Protein AF-A0AAP0S888-F1 (afdb_monomer)

Radius of gyration: 21.63 Å; Cα contacts (8 Å, |Δi|>4): 345; chains: 1; bounding box: 50×56×56 Å

Secondary structure (DSSP, 8-state):
--TT--TTTHHHHHHHHHHHHHHHHHHHHIIIIIHHH----EEEEEEEEEEESSSSHHHHHHHHHHHIIIIIHHHHHHHHSS--HHHHHHHGGGSPPPPHHHHHHHTT--SEEEEEEEEEEEEEEPP--TTPPP--GGGTT-EEEEEPS------B-SSGGGG--HHHHHHHHHHHHHHHHHHHTT--------S-SB----GGGTTS-B--SEEEETTTTTEEEE-HHHHHHHHHHH--SS-PPPPPPGGGGGG--

Solvent-accessible surface area (backbone atoms only — not comparable to full-atom values): 14856 Å² total; per-residue (Å²): 134,62,91,95,60,52,53,51,34,48,62,42,49,52,52,52,53,49,48,54,51,47,15,51,49,43,51,52,39,54,76,76,40,32,85,80,70,67,66,82,53,55,54,73,43,65,46,62,51,52,40,40,63,50,103,42,76,58,13,44,51,15,11,52,33,45,39,36,70,49,46,25,62,60,48,32,23,33,70,70,26,44,67,39,68,70,55,53,72,67,51,39,92,43,46,77,79,69,52,73,71,50,18,59,47,25,32,64,45,53,74,50,79,44,78,47,75,83,54,56,28,29,13,36,53,43,90,80,61,100,79,63,78,81,75,32,58,87,57,70,43,34,47,47,79,39,73,57,91,82,69,78,73,51,60,26,56,84,52,83,68,42,40,70,33,64,58,43,42,51,53,50,51,52,52,52,50,53,50,53,47,42,42,74,75,66,46,92,75,90,82,87,80,75,83,31,76,43,41,55,74,49,67,98,54,34,77,58,40,31,52,24,32,16,46,55,36,80,91,55,88,53,42,76,42,76,14,51,38,37,54,51,50,52,47,67,73,67,53,86,73,88,77,86,80,76,79,78,69,83,73,72,71,76,72,81,116

Sequence (257 aa):
MVDGFDLPRDPYKATHNLLLSHATAVKTYRDNYQSTQKGKIGMIMDINWYSPLDVTPKDVDAANRGWDFMLGWFLDPMVTGDYPISMKSIVRERLPEFSSDQAELVNGSYDYIGINYYTARYAQALPYSSNDVAISYDKDQYLNALSTADKVDISKPLDQEALQDEARIRYMKDHLYYLAKAIRDGANVHGYMVWSLMDNVEMDSGYTAGFGVHYVDHSNDFKRVPKKSAEWFKDFLTSSSRHTPQPRPLEEFAKAI

pLDDT: mean 88.93, std 15.77, range [29.55, 98.88]

Nearest PDB structures (foldseek):
  3wq4-assembly1_A  TM=9.575E-01  e=1.495E-21  Camellia sinensis
  3gno-assembly1_A  TM=9.396E-01  e=1.525E-20  Oryza sativa Japonica Group
  3wbe-assembly1_A  TM=9.366E-01  e=2.339E-20  Oryza sativa Japonica Group
  3ais-assembly1_A  TM=9.046E-01  e=1.758E-19  Triticum aestivum
  3aiq-assembly1_A  TM=9.063E-01  e=1.321E-18  Triticum aestivum

Foldseek 3Di:
DPPPDDQLAVVLVVLLVVLLVLLVVLVVCVVPPCVPPVDWDEDAFEDAQEDAPDPDPQSNLLNVLSCQLRPQQRVVLQAQLFGDPLCCQQSPPSHDGADPVSSVSNHVSGPDYHYDYDYYWHWDAADDDPPDDRDHSVCSSRTDTHGDPPPLQQWDALDPCNLARVSVLVSVVVVVVVVVVVVVVPDPDDDDDAPDQWADQPPPCGNGTTRHCWRQDPVPPRDTHGHPNNVVVVCVVPVPDDDDDDDDDPPPVVP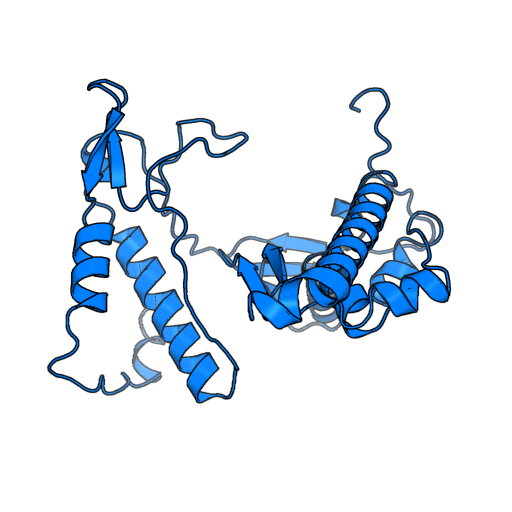PD

Structure (mmCIF, N/CA/C/O backbone):
data_AF-A0AAP0S888-F1
#
_entry.id   AF-A0AAP0S888-F1
#
loop_
_atom_site.group_PDB
_atom_site.id
_atom_site.type_symbol
_atom_site.label_atom_id
_atom_site.label_alt_id
_atom_site.label_comp_id
_atom_site.label_asym_id
_atom_site.label_entity_id
_atom_site.label_seq_id
_atom_site.pdbx_PDB_ins_code
_atom_site.Cartn_x
_atom_site.Cartn_y
_atom_site.Cartn_z
_atom_site.occupancy
_atom_site.B_iso_or_equiv
_atom_site.auth_seq_id
_atom_site.auth_comp_id
_atom_site.auth_asym_id
_atom_site.auth_atom_id
_atom_site.pdbx_PDB_model_num
ATOM 1 N N . MET A 1 1 ? 24.503 -9.022 3.018 1.00 48.22 1 MET A N 1
ATOM 2 C CA . MET A 1 1 ? 23.809 -10.283 2.695 1.00 48.22 1 MET A CA 1
ATOM 3 C C . MET A 1 1 ? 23.298 -10.847 3.999 1.00 48.22 1 MET A C 1
ATOM 5 O O . MET A 1 1 ? 24.074 -10.903 4.943 1.00 48.22 1 MET A O 1
ATOM 9 N N . VAL A 1 2 ? 22.008 -11.157 4.080 1.00 55.09 2 VAL A N 1
ATOM 10 C CA . VAL A 1 2 ? 21.485 -12.009 5.152 1.00 55.09 2 VAL A CA 1
ATOM 11 C C . VAL A 1 2 ? 21.734 -13.433 4.669 1.00 55.09 2 VAL A C 1
ATOM 13 O O . VAL A 1 2 ? 21.318 -13.761 3.557 1.00 55.09 2 VAL A O 1
ATOM 16 N N . ASP A 1 3 ? 22.488 -14.234 5.421 1.00 71.56 3 ASP A N 1
ATOM 17 C CA . ASP A 1 3 ? 22.818 -15.601 5.008 1.00 71.56 3 ASP A CA 1
ATOM 18 C C . ASP A 1 3 ? 21.534 -16.384 4.687 1.00 71.56 3 ASP A C 1
ATOM 20 O O . ASP A 1 3 ? 20.612 -16.449 5.499 1.00 71.56 3 ASP A O 1
ATOM 24 N N . GLY A 1 4 ? 21.464 -16.948 3.478 1.00 79.88 4 GLY A N 1
ATOM 25 C CA . GLY A 1 4 ? 20.333 -17.759 3.017 1.00 79.88 4 GLY A CA 1
ATOM 26 C C . GLY A 1 4 ? 19.160 -17.010 2.368 1.00 79.88 4 GLY A C 1
ATOM 27 O O . GLY A 1 4 ? 18.213 -17.683 1.975 1.00 79.88 4 GLY A O 1
ATOM 28 N N . PHE A 1 5 ? 19.208 -15.678 2.216 1.00 86.12 5 PHE A N 1
ATOM 29 C CA . PHE A 1 5 ? 18.163 -14.905 1.522 1.00 86.12 5 PHE A CA 1
ATOM 30 C C . PHE A 1 5 ? 18.650 -14.342 0.178 1.00 86.12 5 PHE A C 1
ATOM 32 O O . PHE A 1 5 ? 19.564 -13.513 0.130 1.00 86.12 5 PHE A O 1
ATOM 39 N N . ASP A 1 6 ? 18.018 -14.761 -0.918 1.00 91.25 6 ASP A N 1
ATOM 40 C CA . ASP A 1 6 ? 18.300 -14.294 -2.279 1.00 91.25 6 ASP A CA 1
ATOM 41 C C . ASP A 1 6 ? 17.451 -13.049 -2.591 1.00 91.25 6 ASP A C 1
ATOM 43 O O . ASP A 1 6 ? 16.329 -13.146 -3.092 1.00 91.25 6 ASP A O 1
ATOM 47 N N . LEU A 1 7 ? 17.981 -11.861 -2.269 1.00 91.88 7 LEU A N 1
ATOM 48 C CA . LEU A 1 7 ? 17.309 -10.558 -2.436 1.00 91.88 7 LEU A CA 1
ATOM 49 C C . LEU A 1 7 ? 16.696 -10.337 -3.843 1.00 91.88 7 LEU A C 1
ATOM 51 O O . LEU A 1 7 ? 15.600 -9.777 -3.925 1.00 91.88 7 LEU A O 1
ATOM 55 N N . PRO A 1 8 ? 17.350 -10.749 -4.946 1.00 93.31 8 PRO A N 1
ATOM 56 C CA . PRO A 1 8 ? 16.759 -10.736 -6.285 1.00 93.31 8 PRO A CA 1
ATOM 57 C C . PRO A 1 8 ? 15.576 -11.678 -6.545 1.00 93.31 8 PRO A C 1
ATOM 59 O O . PRO A 1 8 ? 14.915 -11.504 -7.569 1.00 93.31 8 PRO A O 1
ATOM 62 N N . ARG A 1 9 ? 15.335 -12.718 -5.734 1.00 94.69 9 ARG A N 1
ATOM 63 C CA . ARG A 1 9 ? 14.365 -13.791 -6.057 1.00 94.69 9 ARG A CA 1
ATOM 64 C C . ARG A 1 9 ? 13.325 -14.038 -4.981 1.00 94.69 9 ARG A C 1
ATOM 66 O O . ARG A 1 9 ? 12.148 -14.215 -5.288 1.00 94.69 9 ARG A O 1
ATOM 73 N N . ASP A 1 10 ? 13.747 -14.098 -3.729 1.00 96.12 10 ASP A N 1
ATOM 74 C CA . ASP A 1 10 ? 12.892 -14.548 -2.638 1.00 96.12 10 ASP A CA 1
ATOM 75 C C . ASP A 1 10 ? 11.707 -13.609 -2.356 1.00 96.12 10 ASP A C 1
ATOM 77 O O . ASP A 1 10 ? 10.622 -14.134 -2.105 1.00 96.12 10 ASP A O 1
ATOM 81 N N . PRO A 1 11 ? 11.812 -12.271 -2.511 1.00 97.00 11 PRO A N 1
ATOM 82 C CA . PRO A 1 11 ? 10.644 -11.388 -2.465 1.00 97.00 11 PRO A CA 1
ATOM 83 C C . PRO A 1 11 ? 9.565 -11.740 -3.503 1.00 97.00 11 PRO A C 1
ATOM 85 O O . PRO A 1 11 ? 8.384 -11.775 -3.170 1.00 97.00 11 PRO A O 1
ATOM 88 N N . TYR A 1 12 ? 9.944 -12.089 -4.739 1.00 98.00 12 TYR A N 1
ATOM 89 C CA . TYR A 1 12 ? 8.991 -12.500 -5.783 1.00 98.00 12 TYR A CA 1
ATOM 90 C C . TYR A 1 12 ? 8.301 -13.821 -5.461 1.00 98.00 12 TYR A C 1
ATOM 92 O O . TYR A 1 12 ? 7.087 -13.936 -5.624 1.00 98.00 12 TYR A O 1
ATOM 100 N N . LYS A 1 13 ? 9.044 -14.797 -4.929 1.00 97.88 13 LYS A N 1
ATOM 101 C CA . LYS A 1 13 ? 8.466 -16.063 -4.452 1.00 97.88 13 LYS A CA 1
ATOM 102 C C . LYS A 1 13 ? 7.532 -15.852 -3.262 1.00 97.88 13 LYS A C 1
ATOM 104 O O . LYS A 1 13 ? 6.466 -16.463 -3.208 1.00 97.88 13 LYS A O 1
ATOM 109 N N . ALA A 1 14 ? 7.920 -14.997 -2.317 1.00 98.06 14 ALA A N 1
ATOM 110 C CA . ALA A 1 14 ? 7.109 -14.669 -1.152 1.00 98.06 14 ALA A CA 1
ATOM 111 C C . ALA A 1 14 ? 5.779 -14.033 -1.575 1.00 98.06 14 ALA A C 1
ATOM 113 O O . ALA A 1 14 ? 4.722 -14.515 -1.167 1.00 98.06 14 ALA A O 1
ATOM 114 N N . THR A 1 15 ? 5.816 -13.031 -2.459 1.00 98.06 15 THR A N 1
ATOM 115 C CA . THR A 1 15 ? 4.606 -12.388 -2.990 1.00 98.06 15 THR A CA 1
ATOM 116 C C . THR A 1 15 ? 3.737 -13.359 -3.788 1.00 98.06 15 THR A C 1
ATOM 118 O O . THR A 1 15 ? 2.521 -13.373 -3.614 1.00 98.06 15 THR A O 1
ATOM 121 N N . HIS A 1 16 ? 4.330 -14.226 -4.614 1.00 98.75 16 HIS A N 1
ATOM 122 C CA . HIS A 1 16 ? 3.578 -15.239 -5.359 1.00 98.75 16 HIS A CA 1
ATOM 123 C C . HIS A 1 16 ? 2.809 -16.189 -4.431 1.00 98.75 16 HIS A C 1
ATOM 125 O O . HIS A 1 16 ? 1.602 -16.380 -4.584 1.00 98.75 16 HIS A O 1
ATOM 131 N N . ASN A 1 17 ? 3.475 -16.720 -3.404 1.00 98.75 17 ASN A N 1
ATOM 132 C CA . ASN A 1 17 ? 2.830 -17.585 -2.418 1.00 98.75 17 ASN A CA 1
ATOM 133 C C . ASN A 1 17 ? 1.780 -16.841 -1.581 1.00 98.75 17 ASN A C 1
ATOM 135 O O . ASN A 1 17 ? 0.754 -17.431 -1.234 1.00 98.75 17 ASN A O 1
ATOM 139 N N . LEU A 1 18 ? 2.001 -15.558 -1.274 1.00 98.69 18 LEU A N 1
ATOM 140 C CA . LEU A 1 18 ? 1.020 -14.722 -0.583 1.00 98.69 18 LEU A CA 1
ATOM 141 C C . LEU A 1 18 ? -0.257 -14.561 -1.416 1.00 98.69 18 LEU A C 1
ATOM 143 O O . LEU A 1 18 ? -1.347 -14.746 -0.879 1.00 98.69 18 LEU A O 1
ATOM 147 N N . LEU A 1 19 ? -0.135 -14.284 -2.719 1.00 98.81 19 LEU A N 1
ATOM 148 C CA . LEU A 1 19 ? -1.276 -14.149 -3.632 1.00 98.81 19 LEU A CA 1
ATOM 149 C C . LEU A 1 19 ? -2.069 -15.456 -3.753 1.00 98.81 19 LEU A C 1
ATOM 151 O O . LEU A 1 19 ? -3.293 -15.441 -3.635 1.00 98.81 19 LEU A O 1
ATOM 155 N N . LEU A 1 20 ? -1.388 -16.598 -3.895 1.00 98.88 20 LEU A N 1
ATOM 156 C CA . LEU A 1 20 ? -2.046 -17.911 -3.918 1.00 98.88 20 LEU A CA 1
ATOM 157 C C . LEU A 1 20 ? -2.747 -18.234 -2.592 1.00 98.88 20 LEU A C 1
ATOM 159 O O . LEU A 1 20 ? -3.869 -18.747 -2.585 1.00 98.88 20 LEU A O 1
ATOM 163 N N . SER A 1 21 ? -2.106 -17.916 -1.465 1.00 98.81 21 SER A N 1
ATOM 164 C CA . SER A 1 21 ? -2.676 -18.125 -0.128 1.00 98.81 21 SER A CA 1
ATOM 165 C C . SER A 1 21 ? -3.913 -17.255 0.087 1.00 98.81 21 SER A C 1
ATOM 167 O O . SER A 1 21 ? -4.943 -17.747 0.550 1.00 98.81 21 SER A O 1
ATOM 169 N N . HIS A 1 22 ? -3.838 -15.981 -0.307 1.00 98.81 22 HIS A N 1
ATOM 170 C CA . HIS A 1 22 ? -4.958 -15.044 -0.286 1.00 98.81 22 HIS A CA 1
ATOM 171 C C . HIS A 1 22 ? -6.124 -15.554 -1.132 1.00 98.81 22 HIS A C 1
ATOM 173 O O . HIS A 1 22 ? -7.237 -15.689 -0.630 1.00 98.81 22 HIS A O 1
ATOM 179 N N . ALA A 1 23 ? -5.873 -15.912 -2.390 1.00 98.88 23 ALA A N 1
ATOM 180 C CA . ALA A 1 23 ? -6.916 -16.377 -3.294 1.00 98.88 23 ALA A CA 1
ATOM 181 C C . ALA A 1 23 ? -7.573 -17.683 -2.816 1.00 98.88 23 ALA A C 1
ATOM 183 O O . ALA A 1 23 ? -8.798 -17.824 -2.854 1.00 98.88 23 ALA A O 1
ATOM 184 N N . THR A 1 24 ? -6.783 -18.599 -2.249 1.00 98.88 24 THR A N 1
ATOM 185 C CA . THR A 1 24 ? -7.292 -19.817 -1.602 1.00 98.88 24 THR A CA 1
ATOM 186 C C . THR A 1 24 ? -8.181 -19.489 -0.399 1.00 98.88 24 THR A C 1
ATOM 188 O O . THR A 1 24 ? -9.249 -20.089 -0.234 1.00 98.88 24 THR A O 1
ATOM 191 N N . ALA A 1 25 ? -7.792 -18.515 0.431 1.00 98.88 25 ALA A N 1
ATOM 192 C CA . ALA A 1 25 ? -8.598 -18.060 1.561 1.00 98.88 25 ALA A CA 1
ATOM 193 C C . ALA A 1 25 ? -9.908 -17.403 1.099 1.00 98.88 25 ALA A C 1
ATOM 195 O O . ALA A 1 25 ? -10.964 -17.687 1.663 1.00 98.88 25 ALA A O 1
ATOM 196 N N . VAL A 1 26 ? -9.869 -16.598 0.034 1.00 98.81 26 VAL A N 1
ATOM 197 C CA . VAL A 1 26 ? -11.059 -15.989 -0.580 1.00 98.81 26 VAL A CA 1
ATOM 198 C C . VAL A 1 26 ? -12.009 -17.051 -1.109 1.00 98.81 26 VAL A C 1
ATOM 200 O O . VAL A 1 26 ? -13.193 -17.024 -0.774 1.00 98.81 26 VAL A O 1
ATOM 203 N N . LYS A 1 27 ? -11.506 -18.024 -1.872 1.00 98.75 27 LYS A N 1
ATOM 204 C CA . LYS A 1 27 ? -12.313 -19.151 -2.346 1.00 98.75 27 LYS A CA 1
ATOM 205 C C . LYS A 1 27 ? -12.948 -19.907 -1.178 1.00 98.75 27 LYS A C 1
ATOM 207 O O . LYS A 1 27 ? -14.157 -20.114 -1.161 1.00 98.75 27 LYS A O 1
ATOM 212 N N . THR A 1 28 ? -12.156 -20.234 -0.159 1.00 98.75 28 THR A N 1
ATOM 213 C CA . THR A 1 28 ? -12.636 -20.924 1.047 1.00 98.75 28 THR A CA 1
ATOM 214 C C . THR A 1 28 ? -13.721 -20.121 1.769 1.00 98.75 28 THR A C 1
ATOM 216 O O . THR A 1 28 ? -14.717 -20.699 2.210 1.00 98.75 28 THR A O 1
ATOM 219 N N . TYR A 1 29 ? -13.552 -18.798 1.873 1.00 98.81 29 TYR A N 1
ATOM 220 C CA . TYR A 1 29 ? -14.537 -17.891 2.456 1.00 98.81 29 TYR A CA 1
ATOM 221 C C . TYR A 1 29 ? -15.857 -17.917 1.685 1.00 98.81 29 TYR A C 1
ATOM 223 O O . TYR A 1 29 ? -16.920 -18.115 2.278 1.00 98.81 29 TYR A O 1
ATOM 231 N N . ARG A 1 30 ? -15.785 -17.764 0.361 1.00 98.56 30 ARG A N 1
ATOM 232 C CA . ARG A 1 30 ? -16.944 -17.744 -0.539 1.00 98.56 30 ARG A CA 1
ATOM 233 C C . ARG A 1 30 ? -17.719 -19.059 -0.501 1.00 98.56 30 ARG A C 1
ATOM 235 O O . ARG A 1 30 ? -18.934 -19.034 -0.310 1.00 98.56 30 ARG A O 1
ATOM 242 N N . ASP A 1 31 ? -17.011 -20.181 -0.594 1.00 98.56 31 ASP A N 1
ATOM 243 C CA . ASP A 1 31 ? -17.613 -21.514 -0.671 1.00 98.56 31 ASP A CA 1
ATOM 244 C C . ASP A 1 31 ? -18.308 -21.919 0.637 1.00 98.56 31 ASP A C 1
ATOM 246 O O . ASP A 1 31 ? -19.387 -22.509 0.612 1.00 98.56 31 ASP A O 1
ATOM 250 N N . ASN A 1 32 ? -17.711 -21.592 1.789 1.00 98.62 32 ASN A N 1
ATOM 251 C CA . ASN A 1 32 ? -18.132 -22.173 3.068 1.00 98.62 32 ASN A CA 1
ATOM 252 C C . ASN A 1 32 ? -18.820 -21.184 4.020 1.00 98.62 32 ASN A C 1
ATOM 2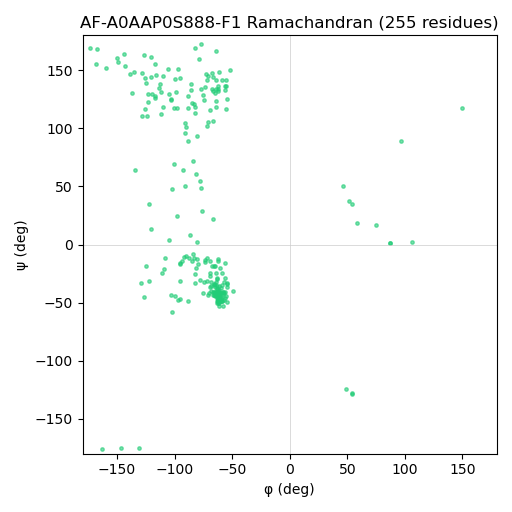54 O O . ASN A 1 32 ? -19.578 -21.607 4.892 1.00 98.62 32 ASN A O 1
ATOM 258 N N . TYR A 1 33 ? -18.565 -19.877 3.890 1.00 98.56 33 TYR A N 1
ATOM 259 C CA . TYR A 1 33 ? -18.922 -18.903 4.931 1.00 98.56 33 TYR A CA 1
ATOM 260 C C . TYR A 1 33 ? -19.707 -17.695 4.416 1.00 98.56 33 TYR A C 1
ATOM 262 O O . TYR A 1 33 ? -20.576 -17.186 5.125 1.00 98.56 33 TYR A O 1
ATOM 270 N N . GLN A 1 34 ? -19.463 -17.226 3.190 1.00 98.12 34 GLN A N 1
ATOM 271 C CA . GLN A 1 34 ? -20.060 -15.977 2.709 1.00 98.12 34 GLN A CA 1
ATOM 272 C C . GLN A 1 34 ? -21.588 -16.060 2.596 1.00 98.12 34 GLN A C 1
ATOM 274 O O . GLN A 1 34 ? -22.289 -15.088 2.884 1.00 98.12 34 GLN A O 1
ATOM 279 N N . SER A 1 35 ? -22.129 -17.230 2.245 1.00 97.62 35 SER A N 1
ATOM 280 C CA . SER A 1 35 ? -23.576 -17.438 2.135 1.00 97.62 35 SER A CA 1
ATOM 281 C C . SER A 1 35 ? -24.313 -17.257 3.468 1.00 97.62 35 SER A C 1
ATOM 283 O O . SER A 1 35 ? -25.466 -16.825 3.450 1.00 97.62 35 SER A O 1
ATOM 285 N N . THR A 1 36 ? -23.663 -17.513 4.606 1.00 98.31 36 THR A N 1
ATOM 286 C CA . THR A 1 36 ? -24.252 -17.387 5.949 1.00 98.31 36 THR A CA 1
ATOM 287 C C . THR A 1 36 ? -23.855 -16.082 6.632 1.00 98.31 36 THR A C 1
ATOM 289 O O . THR A 1 36 ? -24.718 -15.398 7.176 1.00 98.31 36 THR A O 1
ATOM 292 N N . GLN A 1 37 ? -22.580 -15.697 6.562 1.00 98.25 37 GLN A N 1
ATOM 293 C CA . GLN A 1 37 ? -22.046 -14.516 7.247 1.00 98.25 37 GLN A CA 1
ATOM 294 C C . GLN A 1 37 ? -22.296 -13.208 6.494 1.00 98.25 37 GLN A C 1
ATOM 296 O O . GLN A 1 37 ? -22.325 -12.149 7.115 1.00 98.25 37 GLN A O 1
ATOM 301 N N . LYS A 1 38 ? -22.467 -13.267 5.165 1.00 97.81 38 LYS A N 1
ATOM 302 C CA . LYS A 1 38 ? -22.687 -12.101 4.288 1.00 97.81 38 LYS A CA 1
ATOM 303 C C . LYS A 1 38 ? -21.566 -11.049 4.329 1.00 97.81 38 LYS A C 1
ATOM 305 O O . LYS A 1 38 ? -21.786 -9.908 3.926 1.00 97.81 38 LYS A O 1
ATOM 310 N N . GLY A 1 39 ? -20.379 -11.413 4.814 1.00 97.56 39 GLY A N 1
ATOM 311 C CA . GLY A 1 39 ? -19.222 -10.525 4.849 1.00 97.56 39 GLY A CA 1
ATOM 312 C C . GLY A 1 39 ? -18.555 -10.367 3.482 1.00 97.56 39 GLY A C 1
ATOM 313 O O . GLY A 1 39 ? -18.888 -11.045 2.506 1.00 97.56 39 GLY A O 1
ATOM 314 N N . LYS A 1 40 ? -17.595 -9.444 3.437 1.00 97.94 40 LYS A N 1
ATOM 315 C CA . LYS A 1 40 ? -16.740 -9.176 2.281 1.00 97.94 40 LYS A CA 1
ATOM 316 C C . LYS A 1 40 ? -15.294 -9.488 2.639 1.00 97.94 40 LYS A C 1
ATOM 318 O O . LYS A 1 40 ? -14.888 -9.240 3.773 1.00 97.94 40 LYS A O 1
ATOM 323 N N . ILE A 1 41 ? -14.525 -9.975 1.676 1.00 98.44 41 ILE A N 1
ATOM 324 C CA . ILE A 1 41 ? -13.103 -10.280 1.844 1.00 98.44 41 ILE A CA 1
ATOM 325 C C . ILE A 1 41 ? -12.268 -9.556 0.785 1.00 98.44 41 ILE A C 1
ATOM 327 O O . ILE A 1 41 ? -12.699 -9.385 -0.350 1.00 98.44 41 ILE A O 1
ATOM 331 N N . GLY A 1 42 ? -11.078 -9.095 1.152 1.00 97.75 42 GLY A N 1
ATOM 332 C CA . GLY A 1 42 ? -10.216 -8.310 0.275 1.00 97.75 42 GLY A CA 1
ATOM 333 C C . GLY A 1 42 ? -8.782 -8.274 0.780 1.00 97.75 42 GLY A C 1
ATOM 334 O O . GLY A 1 42 ? -8.454 -8.920 1.773 1.00 97.75 42 GLY A O 1
ATOM 335 N N . MET A 1 43 ? -7.940 -7.507 0.094 1.00 98.06 43 MET A N 1
ATOM 336 C CA . MET A 1 43 ? -6.550 -7.262 0.478 1.00 98.06 43 MET A CA 1
ATOM 337 C C . MET A 1 43 ? -6.335 -5.764 0.695 1.00 98.06 43 MET A C 1
ATOM 339 O O . MET A 1 43 ? -6.930 -4.938 -0.001 1.00 98.06 43 MET A O 1
ATOM 343 N N . ILE A 1 44 ? -5.499 -5.422 1.674 1.00 97.38 44 ILE A N 1
ATOM 344 C CA . ILE A 1 44 ? -5.044 -4.053 1.919 1.00 97.38 44 ILE A CA 1
ATOM 345 C C . ILE A 1 44 ? -3.619 -3.940 1.378 1.00 97.38 44 ILE A C 1
ATOM 347 O O . ILE A 1 44 ? -2.766 -4.737 1.761 1.00 97.38 44 ILE A O 1
ATOM 351 N N . MET A 1 45 ? -3.373 -2.969 0.502 1.00 95.44 45 MET A N 1
ATOM 352 C CA . MET A 1 45 ? -2.071 -2.754 -0.135 1.00 95.44 45 MET A CA 1
ATOM 353 C C . MET A 1 45 ? -1.462 -1.431 0.319 1.00 95.44 45 MET A C 1
ATOM 355 O O . MET A 1 45 ? -2.150 -0.408 0.362 1.00 95.44 45 MET A O 1
ATOM 359 N N . ASP A 1 46 ? -0.177 -1.467 0.662 1.00 94.06 46 ASP A N 1
ATOM 360 C CA . ASP A 1 46 ? 0.635 -0.266 0.854 1.00 94.06 46 ASP A CA 1
ATOM 361 C C . ASP A 1 46 ? 0.950 0.369 -0.496 1.00 94.06 46 ASP A C 1
ATOM 363 O O . ASP A 1 46 ? 1.282 -0.336 -1.450 1.00 94.06 46 ASP A O 1
ATOM 367 N N . ILE A 1 47 ? 0.814 1.692 -0.583 1.00 94.00 47 ILE A N 1
ATOM 368 C CA . ILE A 1 47 ? 1.120 2.424 -1.806 1.00 94.00 47 ILE A CA 1
ATOM 369 C C . ILE A 1 47 ? 1.856 3.734 -1.529 1.00 94.00 47 ILE A C 1
ATOM 371 O O . ILE A 1 47 ? 1.572 4.477 -0.586 1.00 94.00 47 ILE A O 1
ATOM 375 N N . ASN A 1 48 ? 2.726 4.078 -2.472 1.00 92.06 48 ASN A N 1
ATOM 376 C CA . ASN A 1 48 ? 3.165 5.444 -2.706 1.00 92.06 48 ASN A CA 1
ATOM 377 C C . ASN A 1 48 ? 2.636 5.887 -4.068 1.00 92.06 48 ASN A C 1
ATOM 379 O O . ASN A 1 48 ? 2.715 5.126 -5.032 1.00 92.06 48 ASN A O 1
ATOM 383 N N . TRP A 1 49 ? 2.138 7.122 -4.172 1.00 93.56 49 TRP A N 1
ATOM 384 C CA . TRP A 1 49 ? 1.861 7.689 -5.493 1.00 93.56 49 TRP A CA 1
ATOM 385 C C . TRP A 1 49 ? 3.175 8.103 -6.157 1.00 93.56 49 TRP A C 1
ATOM 387 O O . TRP A 1 49 ? 3.945 8.852 -5.557 1.00 93.56 49 TRP A O 1
ATOM 397 N N . TYR A 1 50 ? 3.423 7.666 -7.391 1.00 94.56 50 TYR A N 1
ATOM 398 C CA . TYR A 1 50 ? 4.575 8.111 -8.179 1.00 94.56 50 TYR A CA 1
ATOM 399 C C . TYR A 1 50 ? 4.152 9.134 -9.231 1.00 94.56 50 TYR A C 1
ATOM 401 O O . TYR A 1 50 ? 3.292 8.859 -10.067 1.00 94.56 50 TYR A O 1
ATOM 409 N N . SER A 1 51 ? 4.790 10.301 -9.198 1.00 95.19 51 SER A N 1
ATOM 410 C CA . SER A 1 51 ? 4.735 11.314 -10.256 1.00 95.19 51 SER A CA 1
ATOM 411 C C . SER A 1 51 ? 6.093 11.390 -10.951 1.00 95.19 51 SER A C 1
ATOM 413 O O . SER A 1 51 ? 7.106 11.229 -10.278 1.00 95.19 51 SER A O 1
ATOM 415 N N . PRO A 1 52 ? 6.176 11.644 -12.263 1.00 96.75 52 PRO A N 1
ATOM 416 C CA . PRO A 1 52 ? 7.469 11.824 -12.923 1.00 96.75 52 PRO A CA 1
ATOM 417 C C . PRO A 1 52 ? 8.184 13.071 -12.376 1.00 96.75 52 PRO A C 1
ATOM 419 O O . PRO A 1 52 ? 7.517 14.070 -12.097 1.00 96.75 52 PRO A O 1
ATOM 422 N N . LEU A 1 53 ? 9.510 13.016 -12.193 1.00 95.94 53 LEU A N 1
ATOM 423 C CA . LEU A 1 53 ? 10.300 14.177 -11.755 1.00 95.94 53 LEU A CA 1
ATOM 424 C C . LEU A 1 53 ? 10.205 15.307 -12.785 1.00 95.94 53 LEU A C 1
ATOM 426 O O . LEU A 1 53 ? 9.810 16.417 -12.439 1.00 95.94 53 LEU A O 1
ATOM 430 N N . ASP A 1 54 ? 10.506 14.990 -14.044 1.00 95.69 54 ASP A N 1
ATOM 431 C CA . ASP A 1 54 ? 10.308 15.874 -15.186 1.00 95.69 54 ASP A CA 1
ATOM 432 C C . ASP A 1 54 ? 9.294 15.276 -16.169 1.00 95.69 54 ASP A C 1
ATOM 434 O O . ASP A 1 54 ? 9.141 14.060 -16.279 1.00 95.69 54 ASP A O 1
ATOM 438 N N . VAL A 1 55 ? 8.626 16.114 -16.971 1.00 94.69 55 VAL A N 1
ATOM 439 C CA . VAL A 1 55 ? 7.669 15.662 -18.005 1.00 94.69 55 VAL A CA 1
ATOM 440 C C . VAL A 1 55 ? 8.413 15.149 -19.250 1.00 94.69 55 VAL A C 1
ATOM 442 O O . VAL A 1 55 ? 8.219 15.619 -20.371 1.00 94.69 55 VAL A O 1
ATOM 445 N N . THR A 1 56 ? 9.315 14.189 -19.050 1.00 97.81 56 THR A N 1
ATOM 446 C CA . THR A 1 56 ? 10.046 13.492 -20.111 1.00 97.81 56 THR A CA 1
ATOM 447 C C . THR A 1 56 ? 9.500 12.074 -20.283 1.00 97.81 56 THR A C 1
ATOM 449 O O . THR A 1 56 ? 9.057 11.468 -19.306 1.00 97.81 56 THR A O 1
ATOM 452 N N . PRO A 1 57 ? 9.568 11.480 -21.491 1.00 97.69 57 PRO A N 1
ATOM 453 C CA . PRO A 1 57 ? 9.097 10.110 -21.699 1.00 97.69 57 PRO A CA 1
ATOM 454 C C . PRO A 1 57 ? 9.735 9.084 -20.754 1.00 97.69 57 PRO A C 1
ATOM 456 O O . PRO A 1 57 ? 9.071 8.140 -20.345 1.00 97.69 57 PRO A O 1
ATOM 459 N N . LYS A 1 58 ? 11.008 9.279 -20.384 1.00 97.06 58 LYS A N 1
ATOM 460 C CA . LYS A 1 58 ? 11.739 8.365 -19.499 1.00 97.06 58 LYS A CA 1
ATOM 461 C C . LYS A 1 58 ? 11.233 8.427 -18.061 1.00 97.06 58 LYS A C 1
ATOM 463 O O . LYS A 1 58 ? 11.050 7.380 -17.451 1.00 97.06 58 LYS A O 1
ATOM 468 N N . ASP A 1 59 ? 10.988 9.622 -17.532 1.00 97.62 59 ASP A N 1
ATOM 469 C CA . ASP A 1 59 ? 10.497 9.782 -16.159 1.00 97.62 59 ASP A CA 1
ATOM 470 C C . ASP A 1 59 ? 9.020 9.400 -16.032 1.00 97.62 59 ASP A C 1
ATOM 472 O O . ASP A 1 59 ? 8.620 8.842 -15.014 1.00 97.62 59 ASP A O 1
ATOM 476 N N . VAL A 1 60 ? 8.214 9.623 -17.077 1.00 97.75 60 VAL A N 1
ATOM 477 C CA . VAL A 1 60 ? 6.830 9.121 -17.144 1.00 97.75 60 VAL A CA 1
ATOM 478 C C . VAL A 1 60 ? 6.809 7.592 -17.107 1.00 97.75 60 VAL A C 1
ATOM 480 O O . VAL A 1 60 ? 6.078 6.999 -16.319 1.00 97.75 60 VAL A O 1
ATOM 483 N N . ASP A 1 61 ? 7.645 6.950 -17.919 1.00 96.81 61 ASP A N 1
ATOM 484 C CA . ASP A 1 61 ? 7.816 5.497 -17.923 1.00 96.81 61 ASP A CA 1
ATOM 485 C C . ASP A 1 61 ? 8.352 4.974 -16.574 1.00 96.81 61 ASP A C 1
ATOM 487 O O . ASP A 1 61 ? 7.847 3.987 -16.041 1.00 96.81 61 ASP A O 1
ATOM 491 N N . ALA A 1 62 ? 9.296 5.682 -15.946 1.00 97.12 62 ALA A N 1
ATOM 492 C CA . ALA A 1 62 ? 9.766 5.364 -14.599 1.00 97.12 62 ALA A CA 1
ATOM 493 C C . ALA A 1 62 ? 8.657 5.481 -13.541 1.00 97.12 62 ALA A C 1
ATOM 495 O O . ALA A 1 62 ? 8.549 4.609 -12.682 1.00 97.12 62 ALA A O 1
ATOM 496 N N . ALA A 1 63 ? 7.809 6.510 -13.607 1.00 97.19 63 ALA A N 1
ATOM 497 C CA . ALA A 1 63 ? 6.663 6.647 -12.712 1.00 97.1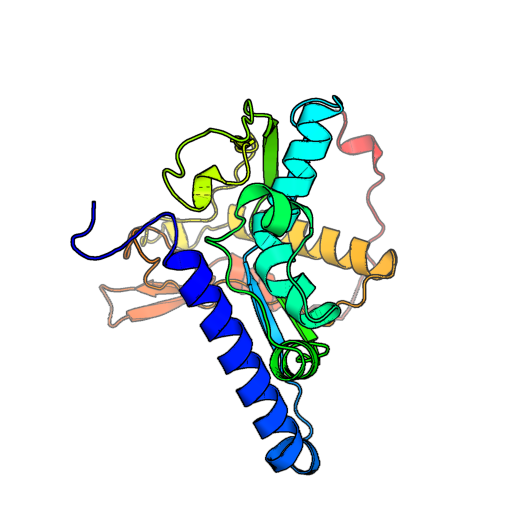9 63 ALA A CA 1
ATOM 498 C C . ALA A 1 63 ? 5.680 5.478 -12.878 1.00 97.19 63 ALA A C 1
ATOM 500 O O . ALA A 1 63 ? 5.265 4.898 -11.877 1.00 97.19 63 ALA A O 1
ATOM 501 N N . ASN A 1 64 ? 5.377 5.077 -14.119 1.00 97.00 64 ASN A N 1
ATOM 502 C CA . ASN A 1 64 ? 4.532 3.911 -14.401 1.00 97.00 64 ASN A CA 1
ATOM 503 C C . ASN A 1 64 ? 5.145 2.612 -13.854 1.00 97.00 64 ASN A C 1
ATOM 505 O O . ASN A 1 64 ? 4.447 1.834 -13.214 1.00 97.00 64 ASN A O 1
ATOM 509 N N . ARG A 1 65 ? 6.461 2.402 -14.000 1.00 96.94 65 ARG A N 1
ATOM 510 C CA . ARG A 1 65 ? 7.132 1.261 -13.352 1.00 96.94 65 ARG A CA 1
ATOM 511 C C . ARG A 1 65 ? 7.035 1.314 -11.831 1.00 96.94 65 ARG A C 1
ATOM 513 O O . ARG A 1 65 ? 6.834 0.277 -11.213 1.00 96.94 65 ARG A O 1
ATOM 520 N N . GLY A 1 66 ? 7.150 2.492 -11.219 1.00 96.31 66 GLY A N 1
ATOM 521 C CA . GLY A 1 66 ? 6.934 2.649 -9.777 1.00 96.31 66 GLY A CA 1
ATOM 522 C C . GLY A 1 66 ? 5.537 2.193 -9.348 1.00 96.31 66 GLY A C 1
ATOM 523 O O . GLY A 1 66 ? 5.397 1.501 -8.344 1.00 96.31 66 GLY A O 1
ATOM 524 N N . TRP A 1 67 ? 4.513 2.506 -10.147 1.00 96.00 67 TRP A N 1
ATOM 525 C CA . TRP A 1 67 ? 3.152 1.998 -9.952 1.00 96.00 67 TRP A CA 1
ATOM 526 C C . TRP A 1 67 ? 3.058 0.481 -10.079 1.00 96.00 67 TRP A C 1
ATOM 528 O O . TRP A 1 6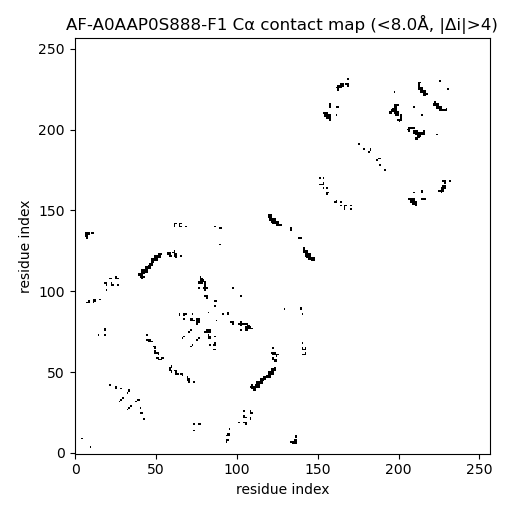7 ? 2.505 -0.169 -9.188 1.00 96.00 67 TRP A O 1
ATOM 538 N N . ASP A 1 68 ? 3.626 -0.083 -11.142 1.00 97.19 68 ASP A N 1
ATOM 539 C CA . ASP A 1 68 ? 3.582 -1.521 -11.395 1.00 97.19 68 ASP A CA 1
ATOM 540 C C . ASP A 1 68 ? 4.294 -2.309 -10.290 1.00 97.19 68 ASP A C 1
ATOM 542 O O . ASP A 1 68 ? 3.769 -3.307 -9.811 1.00 97.19 68 ASP A O 1
ATOM 546 N N . PHE A 1 69 ? 5.452 -1.843 -9.817 1.00 97.06 69 PHE A N 1
ATOM 547 C CA . PHE A 1 69 ? 6.220 -2.517 -8.765 1.00 97.06 69 PHE A CA 1
ATOM 548 C C . PHE A 1 69 ? 5.702 -2.253 -7.339 1.00 97.06 69 PHE A C 1
ATOM 550 O O . PHE A 1 69 ? 6.119 -2.958 -6.422 1.00 97.06 69 PHE A O 1
ATOM 557 N N . MET A 1 70 ? 4.804 -1.282 -7.129 1.00 94.94 70 MET A N 1
ATOM 558 C CA . MET A 1 70 ? 4.212 -0.993 -5.814 1.00 94.94 70 MET A CA 1
ATOM 559 C C . MET A 1 70 ? 2.788 -1.550 -5.691 1.00 94.94 70 MET A C 1
ATOM 561 O O . MET A 1 70 ? 2.518 -2.362 -4.810 1.00 94.94 70 MET A O 1
ATOM 565 N N . LEU A 1 71 ? 1.882 -1.139 -6.586 1.00 96.44 71 LEU A N 1
ATOM 566 C CA . LEU A 1 71 ? 0.479 -1.562 -6.584 1.00 96.44 71 LEU A CA 1
ATOM 567 C C . LEU A 1 71 ? 0.229 -2.721 -7.556 1.00 96.44 71 LEU A C 1
ATOM 569 O O . LEU A 1 71 ? -0.394 -3.711 -7.170 1.00 96.44 71 LEU A O 1
ATOM 573 N N . GLY A 1 72 ? 0.715 -2.612 -8.797 1.00 97.62 72 GLY A N 1
ATOM 574 C CA . GLY A 1 72 ? 0.440 -3.591 -9.858 1.00 97.62 72 GLY A CA 1
ATOM 575 C C . GLY A 1 72 ? 0.907 -5.005 -9.504 1.00 97.62 72 GLY A C 1
ATOM 576 O O . GLY A 1 72 ? 0.218 -5.977 -9.7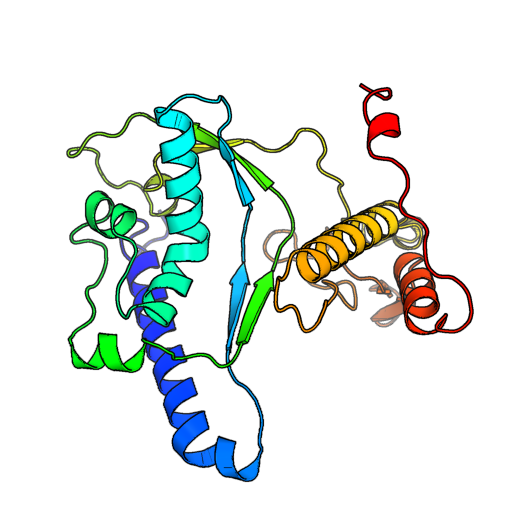93 1.00 97.62 72 GLY A O 1
ATOM 577 N N . TRP A 1 73 ? 2.019 -5.133 -8.778 1.00 98.06 73 TRP A N 1
ATOM 578 C CA . TRP A 1 73 ? 2.591 -6.408 -8.343 1.00 98.06 73 TRP A CA 1
ATOM 579 C C . TRP A 1 73 ? 1.589 -7.284 -7.575 1.00 98.06 73 TRP A C 1
ATOM 581 O O . TRP A 1 73 ? 1.615 -8.510 -7.697 1.00 98.06 73 TRP A O 1
ATOM 591 N N . PHE A 1 74 ? 0.680 -6.663 -6.822 1.00 98.31 74 PHE A N 1
ATOM 592 C CA . PHE A 1 74 ? -0.362 -7.356 -6.065 1.00 98.31 74 PHE A CA 1
ATOM 593 C C . PHE A 1 74 ? -1.729 -7.259 -6.745 1.00 98.31 74 PHE A C 1
ATOM 595 O O . PHE A 1 74 ? -2.446 -8.257 -6.825 1.00 98.31 74 PHE A O 1
ATOM 602 N N . LEU A 1 75 ? -2.092 -6.072 -7.239 1.00 98.00 75 LEU A N 1
ATOM 603 C CA . LEU A 1 75 ? -3.431 -5.809 -7.756 1.00 98.00 75 LEU A CA 1
ATOM 604 C C . LEU A 1 75 ? -3.673 -6.440 -9.132 1.00 98.00 75 LEU A C 1
ATOM 606 O O . LEU A 1 75 ? -4.741 -7.016 -9.336 1.00 98.00 75 LEU A O 1
ATOM 610 N N . ASP A 1 76 ? -2.717 -6.384 -10.061 1.00 98.31 76 ASP A N 1
ATOM 611 C CA . ASP A 1 76 ? -2.926 -6.902 -11.421 1.00 98.31 76 ASP A CA 1
ATOM 612 C C . ASP A 1 76 ? -3.197 -8.412 -11.434 1.00 98.31 76 ASP A C 1
ATOM 614 O O . ASP A 1 76 ? -4.159 -8.808 -12.097 1.00 98.31 76 ASP A O 1
ATOM 618 N N . PRO A 1 77 ? -2.490 -9.262 -10.655 1.00 98.69 77 PRO A N 1
ATOM 619 C CA . PRO A 1 77 ? -2.852 -10.672 -10.525 1.00 98.69 77 PRO A CA 1
ATOM 620 C C . PRO A 1 77 ? -4.289 -10.869 -10.050 1.00 98.69 77 PRO A C 1
ATOM 622 O O . PRO A 1 77 ? -5.015 -11.703 -10.584 1.00 98.69 77 PRO A O 1
ATOM 625 N N . MET A 1 78 ? -4.734 -10.057 -9.090 1.00 98.56 78 MET A N 1
ATOM 626 C CA . MET A 1 78 ? -6.092 -10.135 -8.561 1.00 98.56 78 MET A CA 1
ATOM 627 C C . MET A 1 78 ? -7.149 -9.677 -9.574 1.00 98.56 78 MET A C 1
ATOM 629 O O . MET A 1 78 ? -8.286 -10.125 -9.489 1.00 98.56 78 MET A O 1
ATOM 633 N N . VAL A 1 79 ? -6.810 -8.801 -10.523 1.00 98.06 79 VAL A N 1
ATOM 634 C CA . VAL A 1 79 ? -7.748 -8.246 -11.521 1.00 98.06 79 VAL A CA 1
ATOM 635 C C . VAL A 1 79 ? -7.719 -9.011 -12.848 1.00 98.06 79 VAL A C 1
ATOM 637 O O . VAL A 1 79 ? -8.724 -9.070 -13.552 1.00 98.06 79 VAL A O 1
ATOM 640 N N . THR A 1 80 ? -6.568 -9.571 -13.214 1.00 98.12 80 THR A N 1
ATOM 641 C CA . THR A 1 80 ? -6.309 -10.104 -14.560 1.00 98.12 80 THR A CA 1
ATOM 642 C C . THR A 1 80 ? -5.865 -11.564 -14.567 1.00 98.12 80 THR A C 1
ATOM 644 O O . THR A 1 80 ? -5.983 -12.221 -15.599 1.00 98.12 80 THR A O 1
ATOM 647 N N . GLY A 1 81 ? -5.393 -12.093 -13.434 1.00 98.44 81 GLY A N 1
ATOM 648 C CA . GLY A 1 81 ? -4.791 -13.424 -13.350 1.00 98.44 81 GLY A CA 1
ATOM 649 C C . GLY A 1 81 ? -3.286 -13.470 -13.642 1.00 98.44 81 GLY A C 1
ATOM 650 O O . GLY A 1 81 ? -2.712 -14.555 -13.623 1.00 98.44 81 GLY A O 1
ATOM 651 N N . ASP A 1 82 ? -2.635 -12.335 -13.919 1.00 98.56 82 ASP A N 1
ATOM 652 C CA . ASP A 1 82 ? -1.215 -12.276 -14.295 1.00 98.56 82 ASP A CA 1
ATOM 653 C C . ASP A 1 82 ? -0.524 -11.021 -13.728 1.00 98.56 82 ASP A C 1
ATOM 655 O O . ASP A 1 82 ? -1.172 -10.077 -13.279 1.00 98.56 82 ASP A O 1
ATOM 659 N N . TYR A 1 83 ? 0.808 -11.017 -13.723 1.00 98.75 83 TYR A N 1
ATOM 660 C CA . TYR A 1 83 ? 1.612 -9.876 -13.276 1.00 98.75 83 TYR A CA 1
ATOM 661 C C . TYR A 1 83 ? 1.718 -8.771 -14.344 1.00 98.75 83 TYR A C 1
ATOM 663 O O . TYR A 1 83 ? 1.604 -9.068 -15.539 1.00 98.75 83 TYR A O 1
ATOM 671 N N . PRO A 1 84 ? 2.048 -7.517 -13.956 1.00 98.50 84 PRO A N 1
ATOM 672 C CA . PRO A 1 84 ? 2.259 -6.427 -14.907 1.00 98.50 84 PRO A CA 1
ATOM 673 C C . PRO A 1 84 ? 3.312 -6.757 -15.975 1.00 98.50 84 PRO A C 1
ATOM 675 O O . PRO A 1 84 ? 4.367 -7.335 -15.691 1.00 98.50 84 PRO A O 1
ATOM 678 N N . ILE A 1 85 ? 3.072 -6.323 -17.218 1.00 97.25 85 ILE A N 1
ATOM 679 C CA . ILE A 1 85 ? 3.967 -6.589 -18.363 1.00 97.25 85 ILE A CA 1
ATOM 680 C C . ILE A 1 85 ? 5.375 -6.024 -18.126 1.00 97.25 85 ILE A C 1
ATOM 682 O O . ILE A 1 85 ? 6.369 -6.656 -18.504 1.00 97.25 85 ILE A O 1
ATOM 686 N N . SER A 1 86 ? 5.479 -4.852 -17.493 1.00 95.94 86 SER A N 1
ATOM 687 C CA . SER A 1 86 ? 6.760 -4.226 -17.149 1.00 95.94 86 SER A CA 1
ATOM 688 C C . SER A 1 86 ? 7.584 -5.123 -16.218 1.00 95.94 86 SER A C 1
ATOM 690 O O . SER A 1 86 ? 8.751 -5.398 -16.501 1.00 95.94 86 SER A O 1
ATOM 692 N N . MET A 1 87 ? 6.958 -5.670 -15.171 1.00 97.50 87 MET A N 1
ATOM 693 C CA . MET A 1 87 ? 7.587 -6.599 -14.236 1.00 97.50 87 MET A CA 1
ATOM 694 C C . MET A 1 87 ? 8.032 -7.877 -14.938 1.00 97.50 87 MET A C 1
ATOM 696 O O . MET A 1 87 ? 9.182 -8.278 -14.784 1.00 97.50 87 MET A O 1
ATOM 700 N N . LYS A 1 88 ? 7.176 -8.489 -15.765 1.00 97.38 88 LYS A N 1
ATOM 701 C CA . LYS A 1 88 ? 7.533 -9.702 -16.524 1.00 97.38 88 LYS A CA 1
ATOM 702 C C . LYS A 1 88 ? 8.746 -9.469 -17.428 1.00 97.38 88 LYS A C 1
ATOM 704 O O . LYS A 1 88 ? 9.658 -10.292 -17.472 1.00 97.38 88 LYS A O 1
ATOM 709 N N . SER A 1 89 ? 8.792 -8.319 -18.099 1.00 94.31 89 SER A N 1
ATOM 710 C CA . SER A 1 89 ? 9.873 -7.958 -19.026 1.00 94.31 89 SER A CA 1
ATOM 711 C C . SER A 1 89 ? 11.212 -7.708 -18.320 1.00 94.31 89 SER A C 1
ATOM 713 O O . SER A 1 89 ? 12.279 -8.026 -18.861 1.00 94.31 89 SER A O 1
ATOM 715 N N . ILE A 1 90 ? 11.160 -7.136 -17.115 1.00 94.44 90 ILE A N 1
ATOM 716 C CA . ILE A 1 90 ? 12.339 -6.742 -16.341 1.00 94.44 90 ILE A CA 1
ATOM 717 C C . ILE A 1 90 ? 12.852 -7.879 -15.449 1.00 94.44 90 ILE A C 1
ATOM 719 O O . ILE A 1 90 ? 14.045 -8.178 -15.456 1.00 94.44 90 ILE A O 1
ATOM 723 N N . VAL A 1 91 ? 11.958 -8.512 -14.690 1.00 95.62 91 VAL A N 1
ATOM 724 C CA . VAL A 1 91 ? 12.290 -9.497 -13.651 1.00 95.62 91 VAL A CA 1
ATOM 725 C C . VAL A 1 91 ? 12.516 -10.891 -14.245 1.00 95.62 91 VAL A C 1
ATOM 727 O O . VAL A 1 91 ? 13.384 -11.626 -13.765 1.00 95.62 91 VAL A O 1
ATOM 730 N N . ARG A 1 92 ? 11.795 -11.221 -15.327 1.00 94.62 92 ARG A N 1
ATOM 731 C CA . ARG A 1 92 ? 11.967 -12.438 -16.139 1.00 94.62 92 ARG A CA 1
ATOM 732 C C . ARG A 1 92 ? 11.902 -13.714 -15.297 1.00 94.62 92 ARG A C 1
ATOM 734 O O . ARG A 1 92 ? 10.972 -13.876 -14.519 1.00 94.62 92 ARG A O 1
ATOM 741 N N . GLU A 1 93 ? 12.886 -14.606 -15.414 1.00 94.75 93 GLU A N 1
ATOM 742 C CA . GLU A 1 93 ? 12.922 -15.918 -14.762 1.00 94.75 93 GLU A CA 1
ATOM 743 C C . GLU A 1 93 ? 12.932 -15.866 -13.226 1.00 94.75 93 GLU A C 1
ATOM 745 O O . GLU A 1 93 ? 12.760 -16.892 -12.568 1.00 94.75 93 GLU A O 1
ATOM 750 N N . ARG A 1 94 ? 13.156 -14.685 -12.634 1.00 95.81 94 ARG A N 1
ATOM 751 C CA . ARG A 1 94 ? 13.065 -14.482 -11.182 1.00 95.81 94 ARG A CA 1
ATOM 752 C C . ARG A 1 94 ? 11.624 -14.278 -10.710 1.00 95.81 94 ARG A C 1
ATOM 754 O O . ARG A 1 94 ? 11.365 -14.481 -9.526 1.00 95.81 94 ARG A O 1
ATOM 761 N N . LEU A 1 95 ? 10.712 -13.893 -11.607 1.00 97.94 95 LEU A N 1
ATOM 762 C CA . LEU A 1 95 ? 9.289 -13.735 -11.327 1.00 97.94 95 LEU A CA 1
ATOM 763 C C . LEU A 1 95 ? 8.593 -15.081 -11.571 1.00 97.94 95 LEU A C 1
ATOM 765 O O . LEU A 1 95 ? 8.617 -15.567 -12.701 1.00 97.94 95 LEU A O 1
ATOM 769 N N . PRO A 1 96 ? 7.989 -15.710 -10.547 1.00 98.12 96 PRO A N 1
ATOM 770 C CA . PRO A 1 96 ? 7.240 -16.943 -10.755 1.00 98.12 96 PRO A CA 1
ATOM 771 C C . PRO A 1 96 ? 6.059 -16.730 -11.708 1.00 98.12 96 PRO A C 1
ATOM 773 O O . PRO A 1 96 ? 5.452 -15.662 -11.720 1.00 98.12 96 PRO A O 1
ATOM 776 N N . GLU A 1 97 ? 5.701 -17.760 -12.468 1.00 97.81 97 GLU A N 1
ATOM 777 C CA . GLU A 1 97 ? 4.533 -17.743 -13.352 1.00 97.81 97 GLU A CA 1
ATOM 778 C C . GLU A 1 97 ? 3.358 -18.466 -12.694 1.00 97.81 97 GLU A C 1
ATOM 780 O O . GLU A 1 97 ? 3.540 -19.490 -12.033 1.00 97.81 97 GLU A O 1
ATOM 785 N N . PHE A 1 98 ? 2.145 -17.948 -12.887 1.00 98.69 98 PHE A N 1
ATOM 786 C CA . PHE A 1 98 ? 0.934 -18.672 -12.519 1.00 98.69 98 PHE A CA 1
ATOM 787 C C . PHE A 1 98 ? 0.636 -19.754 -13.562 1.00 98.69 98 PHE A C 1
ATOM 789 O O . PHE A 1 98 ? 0.636 -19.488 -14.765 1.00 98.69 98 PHE A O 1
ATOM 796 N N . SER A 1 99 ? 0.326 -20.971 -13.111 1.00 98.62 99 SER A N 1
ATOM 797 C CA . SER A 1 99 ? -0.353 -21.947 -13.967 1.00 98.62 99 SER A CA 1
ATOM 798 C C . SER A 1 99 ? -1.752 -21.446 -14.346 1.00 98.62 99 SER A C 1
ATOM 800 O O . SER A 1 99 ? -2.282 -20.530 -13.718 1.00 98.62 99 SER A O 1
ATOM 802 N N . SER A 1 100 ? -2.395 -22.068 -15.338 1.00 98.62 100 SER A N 1
ATOM 803 C CA . SER A 1 100 ? -3.766 -21.703 -15.726 1.00 98.62 100 SER A CA 1
ATOM 804 C C . SER A 1 100 ? -4.750 -21.768 -14.550 1.00 98.62 100 SER A C 1
ATOM 806 O O . SER A 1 100 ? -5.493 -20.816 -14.332 1.00 98.62 100 SER A O 1
ATOM 808 N N . ASP A 1 101 ? -4.684 -22.829 -13.739 1.00 98.69 101 ASP A N 1
ATOM 809 C CA . ASP A 1 101 ? -5.542 -22.992 -12.557 1.00 98.69 101 ASP A CA 1
ATOM 810 C C . ASP A 1 101 ? -5.255 -21.926 -11.489 1.00 98.69 101 ASP A C 1
ATOM 812 O O . ASP A 1 101 ? -6.159 -21.440 -10.811 1.00 98.69 101 ASP A O 1
ATOM 816 N N . GLN A 1 102 ? -3.985 -21.546 -11.326 1.00 98.81 102 GLN A N 1
ATOM 817 C CA . GLN A 1 102 ? -3.597 -20.499 -10.387 1.00 98.81 102 GLN A CA 1
ATOM 818 C C . GLN A 1 102 ? -4.057 -19.119 -10.857 1.00 98.81 102 GLN A C 1
ATOM 820 O O . GLN A 1 102 ? -4.561 -18.352 -10.042 1.00 98.81 102 GLN A O 1
ATOM 825 N N . ALA A 1 103 ? -3.920 -18.819 -12.151 1.00 98.81 103 ALA A N 1
ATOM 826 C CA . ALA A 1 103 ? -4.375 -17.571 -12.755 1.00 98.81 103 ALA A CA 1
ATOM 827 C C . ALA A 1 103 ? -5.897 -17.407 -12.607 1.00 98.81 103 ALA A C 1
ATOM 829 O O . ALA A 1 103 ? -6.370 -16.335 -12.231 1.00 98.81 103 ALA A O 1
ATOM 830 N N . GLU A 1 104 ? -6.661 -18.482 -12.828 1.00 98.69 104 GLU A N 1
ATOM 831 C CA . GLU A 1 104 ? -8.108 -18.502 -12.586 1.00 98.69 104 GLU A CA 1
ATOM 832 C C . GLU A 1 104 ? -8.442 -18.308 -11.101 1.00 98.69 104 GLU A C 1
ATOM 834 O O . GLU A 1 104 ? -9.366 -17.570 -10.769 1.00 98.69 104 GLU A O 1
ATOM 839 N N . LEU A 1 105 ? -7.674 -18.928 -10.200 1.00 98.81 105 LEU A N 1
ATOM 840 C CA . LEU A 1 105 ? -7.890 -18.812 -8.760 1.00 98.81 105 LEU A CA 1
ATOM 841 C C . LEU A 1 105 ? -7.672 -17.381 -8.242 1.00 98.81 105 LEU A C 1
ATOM 843 O O . LEU A 1 105 ? -8.452 -16.917 -7.407 1.00 98.81 105 LEU A O 1
ATOM 847 N N . VAL A 1 106 ? -6.610 -16.700 -8.687 1.00 98.75 106 VAL A N 1
ATOM 848 C CA . VAL A 1 106 ? -6.275 -15.342 -8.219 1.00 98.75 106 VAL A CA 1
ATOM 849 C C . VAL A 1 106 ? -7.140 -14.263 -8.876 1.00 98.75 106 VAL A C 1
ATOM 851 O O . VAL A 1 106 ? -7.456 -13.263 -8.232 1.00 98.75 106 VAL A O 1
ATOM 854 N N . ASN A 1 107 ? -7.584 -14.463 -10.119 1.00 98.62 107 ASN A N 1
ATOM 855 C CA . ASN A 1 107 ? -8.432 -13.499 -10.812 1.00 98.62 107 ASN A CA 1
ATOM 856 C C . ASN A 1 107 ? -9.797 -13.347 -10.110 1.00 98.62 107 ASN A C 1
ATOM 858 O O . ASN A 1 107 ? -10.540 -14.304 -9.896 1.00 98.62 107 ASN A O 1
ATOM 862 N N . GLY A 1 108 ? -10.141 -12.119 -9.732 1.00 98.56 108 GLY A N 1
ATOM 863 C CA . GLY A 1 108 ? -11.374 -11.787 -9.027 1.00 98.56 108 GLY A CA 1
ATOM 864 C C . GLY A 1 108 ? -11.373 -12.195 -7.553 1.00 98.56 108 GLY A C 1
ATOM 865 O O . GLY A 1 108 ? -12.440 -12.242 -6.925 1.00 98.56 108 GLY A O 1
ATOM 866 N N . SER A 1 109 ? -10.210 -12.487 -6.957 1.00 98.69 109 SER A N 1
ATOM 867 C CA . SER A 1 109 ? -10.097 -12.895 -5.552 1.00 98.69 109 SER A CA 1
ATOM 868 C C . SER A 1 109 ? -10.223 -11.716 -4.566 1.00 98.69 109 SER A C 1
ATOM 870 O O . SER A 1 109 ? -9.392 -11.538 -3.676 1.00 98.69 109 SER A O 1
ATOM 872 N N . TYR A 1 110 ? -11.241 -10.868 -4.720 1.00 98.38 110 TYR A N 1
ATOM 873 C CA . TYR A 1 110 ? -11.567 -9.767 -3.809 1.00 98.38 110 TYR A CA 1
ATOM 874 C C . TYR A 1 110 ? -13.021 -9.304 -3.963 1.00 98.38 110 TYR A C 1
ATOM 876 O O . TYR A 1 110 ? -13.606 -9.390 -5.039 1.00 98.38 110 TYR A O 1
ATOM 884 N N . ASP A 1 111 ? -13.585 -8.770 -2.883 1.00 98.12 111 ASP A N 1
ATOM 885 C CA . ASP A 1 111 ? -14.862 -8.046 -2.848 1.00 98.12 111 ASP A CA 1
ATOM 886 C C . ASP A 1 111 ? -14.647 -6.538 -2.612 1.00 98.12 111 ASP A C 1
ATOM 888 O O . ASP A 1 111 ? -15.523 -5.717 -2.891 1.00 98.12 111 ASP A O 1
ATOM 892 N N . TYR A 1 112 ? -13.489 -6.171 -2.053 1.00 97.69 112 TYR A N 1
ATOM 893 C CA . TYR A 1 112 ? -13.024 -4.798 -1.880 1.00 97.69 112 TYR A CA 1
ATOM 894 C C . TYR A 1 112 ? -11.496 -4.746 -1.932 1.00 97.69 112 TYR A C 1
ATOM 896 O O . TYR A 1 112 ? -10.818 -5.746 -1.694 1.00 97.69 112 TYR A O 1
ATOM 904 N N . ILE A 1 113 ? -10.972 -3.551 -2.187 1.00 97.44 113 ILE A N 1
ATOM 905 C CA . ILE A 1 113 ? -9.549 -3.241 -2.113 1.00 97.44 113 ILE A CA 1
ATOM 906 C C . ILE A 1 113 ? -9.340 -2.191 -1.023 1.00 97.44 113 ILE A C 1
ATOM 908 O O . ILE A 1 113 ? -10.021 -1.166 -1.006 1.00 97.44 113 ILE A O 1
ATOM 912 N N . GLY A 1 114 ? -8.428 -2.469 -0.093 1.00 97.38 114 GLY A N 1
ATOM 913 C CA . GLY A 1 114 ? -7.952 -1.499 0.887 1.00 97.38 114 GLY A CA 1
ATOM 914 C C . GLY A 1 114 ? -6.668 -0.833 0.407 1.00 97.38 114 GLY A C 1
ATOM 915 O O . GLY A 1 114 ? -5.819 -1.481 -0.201 1.00 97.38 114 GLY A O 1
ATOM 916 N N . ILE A 1 115 ? -6.523 0.455 0.704 1.00 96.75 115 ILE A N 1
ATOM 917 C CA . ILE A 1 115 ? -5.359 1.249 0.318 1.00 96.75 115 ILE A CA 1
ATOM 918 C C . ILE A 1 115 ? -4.775 1.891 1.576 1.00 96.75 115 ILE A C 1
ATOM 920 O O . ILE A 1 115 ? -5.426 2.725 2.206 1.00 96.75 115 ILE A O 1
ATOM 924 N N . ASN A 1 116 ? -3.542 1.520 1.908 1.00 96.81 116 ASN A N 1
ATOM 925 C CA . ASN A 1 116 ? -2.721 2.209 2.893 1.00 96.81 116 ASN A CA 1
ATOM 926 C C . ASN A 1 116 ? -1.914 3.282 2.156 1.00 96.81 116 ASN A C 1
ATOM 928 O O . ASN A 1 116 ? -0.937 2.974 1.479 1.00 96.81 116 ASN A O 1
ATOM 932 N N . TYR A 1 117 ? -2.357 4.537 2.247 1.00 95.06 117 TYR A N 1
ATOM 933 C CA . TYR A 1 117 ? -1.720 5.666 1.569 1.00 95.06 117 TYR A CA 1
ATOM 934 C C . TYR A 1 117 ? -1.187 6.676 2.578 1.00 95.06 117 TYR A C 1
ATOM 936 O O . TYR A 1 117 ? -1.944 7.188 3.409 1.00 95.06 117 TYR A O 1
ATOM 944 N N . TYR A 1 118 ? 0.102 6.999 2.449 1.00 91.06 118 TYR A N 1
ATOM 945 C CA . TYR A 1 118 ? 0.760 7.968 3.324 1.00 91.06 118 TYR A CA 1
ATOM 946 C C . TYR A 1 118 ? 1.391 9.151 2.595 1.00 91.06 118 TYR A C 1
ATOM 948 O O . TYR A 1 118 ? 1.533 10.243 3.147 1.00 91.06 118 TYR A O 1
ATOM 956 N N . THR A 1 119 ? 1.872 8.938 1.371 1.00 90.56 119 THR A N 1
ATOM 957 C CA . THR A 1 119 ? 2.769 9.900 0.737 1.00 90.56 119 THR A CA 1
ATOM 958 C C . THR A 1 119 ? 2.949 9.625 -0.756 1.00 90.56 119 THR A C 1
ATOM 960 O O . THR A 1 119 ? 2.561 8.580 -1.279 1.00 90.56 119 THR A O 1
ATOM 963 N N . ALA A 1 120 ? 3.553 10.593 -1.442 1.00 92.00 120 ALA A N 1
ATOM 964 C CA . ALA A 1 120 ? 3.897 10.529 -2.853 1.00 92.00 120 ALA A CA 1
ATOM 965 C C . ALA A 1 120 ? 5.411 10.694 -3.055 1.00 92.00 120 ALA A C 1
ATOM 967 O O . ALA A 1 120 ? 6.141 11.164 -2.171 1.00 92.00 120 ALA A O 1
ATOM 968 N N . ARG A 1 121 ? 5.898 10.285 -4.223 1.00 92.75 121 ARG A N 1
ATOM 969 C CA . ARG A 1 121 ? 7.299 10.350 -4.637 1.00 92.75 121 ARG A CA 1
ATOM 970 C C . ARG A 1 121 ? 7.403 10.878 -6.060 1.00 92.75 121 ARG A C 1
ATOM 972 O O . ARG A 1 121 ? 6.537 10.610 -6.890 1.00 92.75 121 ARG A O 1
ATOM 979 N N . TYR A 1 122 ? 8.494 11.579 -6.339 1.00 95.62 122 TYR A N 1
ATOM 980 C CA . TYR A 1 122 ? 8.920 11.834 -7.706 1.00 95.62 122 TYR A CA 1
ATOM 981 C C . TYR A 1 122 ? 9.764 10.662 -8.208 1.00 95.62 122 TYR A C 1
ATOM 983 O O . TYR A 1 122 ? 10.656 10.193 -7.505 1.00 95.62 122 TYR A O 1
ATOM 991 N N . ALA A 1 123 ? 9.484 10.180 -9.411 1.00 96.75 123 ALA A N 1
ATOM 992 C CA . ALA A 1 123 ? 10.236 9.136 -10.081 1.00 96.75 123 ALA A CA 1
ATOM 993 C C . ALA A 1 123 ? 11.177 9.771 -11.102 1.00 96.75 123 ALA A C 1
ATOM 995 O O . ALA A 1 123 ? 10.736 10.404 -12.060 1.00 96.75 123 ALA A O 1
ATOM 996 N N . GLN A 1 124 ? 12.473 9.576 -10.895 1.00 97.44 124 GLN A N 1
ATOM 997 C CA . GLN A 1 124 ? 13.499 9.885 -11.881 1.00 97.44 124 GLN A CA 1
ATOM 998 C C . GLN A 1 124 ? 13.990 8.578 -12.500 1.00 97.44 124 GLN A C 1
ATOM 1000 O O . GLN A 1 124 ? 14.347 7.645 -11.777 1.00 97.44 124 GLN A O 1
ATOM 1005 N N . ALA A 1 125 ? 14.021 8.500 -13.825 1.00 97.25 125 ALA A N 1
ATOM 1006 C CA . ALA A 1 125 ? 14.451 7.304 -14.529 1.00 97.25 125 ALA A CA 1
ATOM 1007 C C . ALA A 1 125 ? 15.925 6.989 -14.261 1.00 97.25 125 ALA A C 1
ATOM 1009 O O . ALA A 1 125 ? 16.798 7.851 -14.382 1.00 97.25 125 ALA A O 1
ATOM 1010 N N . LEU A 1 126 ? 16.209 5.721 -13.965 1.00 95.25 126 LEU A N 1
ATOM 1011 C CA . LEU A 1 126 ? 17.569 5.198 -13.990 1.00 95.25 126 LEU A CA 1
ATOM 1012 C C . LEU A 1 126 ? 17.834 4.492 -15.327 1.00 95.25 126 LEU A C 1
ATOM 1014 O O . LEU A 1 126 ? 16.898 3.975 -15.945 1.00 95.25 126 LEU A O 1
ATOM 1018 N N . PRO A 1 127 ? 19.093 4.465 -15.801 1.00 89.50 127 PRO A N 1
ATOM 1019 C CA . PRO A 1 127 ? 19.465 3.652 -16.950 1.00 89.50 127 PRO A CA 1
ATOM 1020 C C . PRO A 1 127 ? 19.092 2.185 -16.718 1.00 89.50 127 PRO A C 1
ATOM 1022 O O . PRO A 1 127 ? 19.335 1.651 -15.639 1.00 89.50 127 PRO A O 1
ATOM 1025 N N . TYR A 1 128 ? 18.526 1.558 -17.745 1.00 83.56 128 TYR A N 1
ATOM 1026 C CA . TYR A 1 128 ? 18.165 0.145 -17.764 1.00 83.56 128 TYR A CA 1
ATOM 1027 C C . TYR A 1 128 ? 18.933 -0.560 -18.881 1.00 83.56 128 TYR A C 1
ATOM 1029 O O . TYR A 1 128 ? 18.899 -0.109 -20.031 1.00 83.56 128 TYR A O 1
ATOM 1037 N N . SER A 1 129 ? 19.590 -1.674 -18.560 1.00 78.50 129 SER A N 1
ATOM 1038 C CA . SER A 1 129 ? 20.164 -2.598 -19.535 1.00 78.50 129 SER A CA 1
ATOM 1039 C C . SER A 1 129 ? 19.640 -4.011 -19.304 1.00 78.50 129 SER A C 1
ATOM 1041 O O . SER A 1 129 ? 19.574 -4.510 -18.184 1.00 78.50 129 SER A O 1
ATOM 1043 N N . SER A 1 130 ? 19.336 -4.716 -20.396 1.00 73.81 130 SER A N 1
ATOM 1044 C CA . SER A 1 130 ? 18.879 -6.111 -20.358 1.00 73.81 130 SER A CA 1
ATOM 1045 C C . SER A 1 130 ? 19.900 -7.089 -19.768 1.00 73.81 130 SER A C 1
ATOM 1047 O O . SER A 1 130 ? 19.528 -8.233 -19.504 1.00 73.81 130 SER A O 1
ATOM 1049 N N . ASN A 1 131 ? 21.156 -6.648 -19.632 1.00 79.69 131 ASN A N 1
ATOM 1050 C CA . ASN A 1 131 ? 22.294 -7.412 -19.125 1.00 79.69 131 ASN A CA 1
ATOM 1051 C C . ASN A 1 131 ? 22.686 -7.010 -17.694 1.00 79.69 131 ASN A C 1
ATOM 1053 O O . ASN A 1 131 ? 23.709 -7.485 -17.199 1.00 79.69 131 ASN A O 1
ATOM 1057 N N . ASP A 1 132 ? 21.934 -6.111 -17.052 1.00 83.31 132 ASP A N 1
ATOM 1058 C CA . ASP A 1 132 ? 22.216 -5.711 -15.677 1.00 83.31 132 ASP A CA 1
ATOM 1059 C C . ASP A 1 132 ? 22.085 -6.910 -14.734 1.00 83.31 132 ASP A C 1
ATOM 1061 O O . ASP A 1 132 ? 21.155 -7.715 -14.820 1.00 83.31 132 ASP A O 1
ATOM 1065 N N . VAL A 1 133 ? 23.043 -7.030 -13.817 1.00 84.81 133 VAL A N 1
ATOM 1066 C CA . VAL A 1 133 ? 23.009 -8.063 -12.783 1.00 84.81 133 VAL A CA 1
ATOM 1067 C C . VAL A 1 133 ? 21.960 -7.665 -11.752 1.00 84.81 133 VAL A C 1
ATOM 1069 O O . VAL A 1 133 ? 22.036 -6.579 -11.179 1.00 84.81 133 VAL A O 1
ATOM 1072 N N . ALA A 1 134 ? 20.997 -8.549 -11.493 1.00 88.44 134 ALA A N 1
ATOM 1073 C CA . ALA A 1 134 ? 19.983 -8.318 -10.474 1.00 88.44 134 ALA A CA 1
ATOM 1074 C C . ALA A 1 134 ? 20.634 -8.238 -9.082 1.00 88.44 134 ALA A C 1
ATOM 1076 O O . ALA A 1 134 ? 21.254 -9.197 -8.621 1.00 88.44 134 ALA A O 1
ATOM 1077 N N . ILE A 1 135 ? 20.496 -7.084 -8.426 1.00 88.88 135 ILE A N 1
ATOM 1078 C CA . ILE A 1 135 ? 21.065 -6.817 -7.094 1.00 88.88 135 ILE A CA 1
ATOM 1079 C C . ILE A 1 135 ? 20.027 -7.096 -6.004 1.00 88.88 135 ILE A C 1
ATOM 1081 O O . ILE A 1 135 ? 20.325 -7.758 -5.011 1.00 88.88 135 ILE A O 1
ATOM 1085 N N . SER A 1 136 ? 18.807 -6.596 -6.195 1.00 91.38 136 SER A N 1
ATOM 1086 C CA . SER A 1 136 ? 17.691 -6.724 -5.260 1.00 91.38 136 SER A CA 1
ATOM 1087 C C . SER A 1 136 ? 16.386 -6.284 -5.927 1.00 91.38 136 SER A C 1
ATOM 1089 O O . SER A 1 136 ? 16.402 -5.480 -6.860 1.00 91.38 136 SER A O 1
ATOM 1091 N N . TYR A 1 137 ? 15.256 -6.790 -5.428 1.00 92.75 137 TYR A N 1
ATOM 1092 C CA . TYR A 1 137 ? 13.931 -6.488 -5.984 1.00 92.75 137 TYR A CA 1
ATOM 1093 C C . TYR A 1 137 ? 13.594 -4.980 -6.014 1.00 92.75 137 TYR A C 1
ATOM 1095 O O . TYR A 1 137 ? 12.931 -4.510 -6.933 1.00 92.75 137 TYR A O 1
ATOM 1103 N N . ASP A 1 138 ? 14.090 -4.187 -5.054 1.00 90.81 138 ASP A N 1
ATOM 1104 C CA . ASP A 1 138 ? 13.838 -2.738 -4.965 1.00 90.81 138 ASP A CA 1
ATOM 1105 C C . ASP A 1 138 ? 14.566 -1.920 -6.050 1.00 90.81 138 ASP A C 1
ATOM 1107 O O . ASP A 1 138 ? 14.278 -0.735 -6.243 1.00 90.81 138 ASP A O 1
ATOM 1111 N N . LYS A 1 139 ? 15.504 -2.542 -6.778 1.00 93.19 139 LYS A N 1
ATOM 1112 C CA . LYS A 1 139 ? 16.207 -1.934 -7.918 1.00 93.19 139 LYS A CA 1
ATOM 1113 C C . LYS A 1 139 ? 15.576 -2.270 -9.263 1.00 93.19 139 LYS A C 1
ATOM 1115 O O . LYS A 1 139 ? 15.811 -1.536 -10.220 1.00 93.19 139 LYS A O 1
ATOM 1120 N N . ASP A 1 140 ? 14.729 -3.294 -9.327 1.00 94.50 140 ASP A N 1
ATOM 1121 C CA . ASP A 1 140 ? 14.120 -3.762 -10.578 1.00 94.50 140 ASP A CA 1
ATOM 1122 C C . ASP A 1 140 ? 13.101 -2.774 -11.167 1.00 94.50 140 ASP A C 1
ATOM 1124 O O . ASP A 1 140 ? 12.769 -2.839 -12.343 1.00 94.50 140 ASP A O 1
ATOM 1128 N N . GLN A 1 141 ? 12.648 -1.785 -10.398 1.00 94.44 141 GLN A N 1
ATOM 1129 C CA . GLN A 1 141 ? 11.834 -0.687 -10.927 1.00 94.44 141 GLN A CA 1
ATOM 1130 C C . GLN A 1 141 ? 12.636 0.325 -11.776 1.00 94.44 141 GLN A C 1
ATOM 1132 O O . GLN A 1 141 ? 12.034 1.151 -12.462 1.00 94.44 141 GLN A O 1
ATOM 1137 N N . TYR A 1 142 ? 13.979 0.297 -11.750 1.00 95.12 142 TYR A N 1
ATOM 1138 C CA . TYR A 1 142 ? 14.866 1.220 -12.484 1.00 95.12 142 TYR A CA 1
ATOM 1139 C C . TYR A 1 142 ? 14.452 2.694 -12.372 1.00 95.12 142 TYR A C 1
ATOM 1141 O O . TYR A 1 142 ? 14.316 3.417 -13.367 1.00 95.12 142 TYR A O 1
ATOM 1149 N N . LEU A 1 143 ? 14.235 3.140 -11.137 1.00 95.19 143 LEU A N 1
ATOM 1150 C CA . LEU A 1 143 ? 13.933 4.529 -10.823 1.00 95.19 143 LEU A CA 1
ATOM 1151 C C . LEU A 1 143 ? 14.581 4.946 -9.505 1.00 95.19 143 LEU A C 1
ATOM 1153 O O . LEU A 1 143 ? 14.812 4.131 -8.610 1.00 95.19 143 LEU A O 1
ATOM 1157 N N . ASN A 1 144 ? 14.844 6.239 -9.389 1.00 95.38 144 ASN A N 1
ATOM 1158 C CA . ASN A 1 144 ? 15.176 6.898 -8.142 1.00 95.38 144 ASN A CA 1
ATOM 1159 C C . ASN A 1 144 ? 13.906 7.556 -7.581 1.00 95.38 144 ASN A C 1
ATOM 1161 O O . ASN A 1 144 ? 13.320 8.427 -8.225 1.00 95.38 144 ASN A O 1
ATOM 1165 N N . ALA A 1 145 ? 13.465 7.104 -6.403 1.00 93.69 145 ALA A N 1
ATOM 1166 C CA . ALA A 1 145 ? 12.242 7.564 -5.751 1.00 93.69 145 ALA A CA 1
ATOM 1167 C C . ALA A 1 145 ? 12.555 8.747 -4.828 1.00 93.69 145 ALA A C 1
ATOM 1169 O O . ALA A 1 145 ? 12.965 8.585 -3.676 1.00 93.69 145 ALA A O 1
ATOM 1170 N N . LEU A 1 146 ? 12.357 9.953 -5.338 1.00 92.12 146 LEU A N 1
ATOM 1171 C CA . LEU A 1 146 ? 12.641 11.193 -4.637 1.00 92.12 146 LEU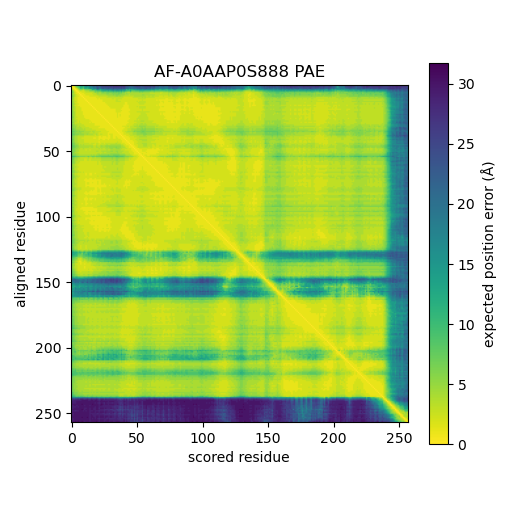 A CA 1
ATOM 1172 C C . LEU A 1 146 ? 11.456 11.603 -3.762 1.00 92.12 146 LEU A C 1
ATOM 1174 O O . LEU A 1 146 ? 10.289 11.500 -4.137 1.00 92.12 146 LEU A O 1
ATOM 1178 N N . SER A 1 147 ? 11.763 12.064 -2.557 1.00 83.81 147 SER A N 1
ATOM 1179 C CA . SER A 1 147 ? 10.758 12.569 -1.625 1.00 83.81 147 SER A CA 1
ATOM 1180 C C . SER A 1 147 ? 10.220 13.925 -2.072 1.00 83.81 147 SER A C 1
ATOM 1182 O O . SER A 1 147 ? 10.966 14.737 -2.611 1.00 83.81 147 SER A O 1
ATOM 1184 N N . THR A 1 148 ? 8.946 14.198 -1.794 1.00 68.88 148 THR A N 1
ATOM 1185 C CA . THR A 1 148 ? 8.425 15.566 -1.852 1.00 68.88 148 THR A CA 1
ATOM 1186 C C . THR A 1 148 ? 9.072 16.403 -0.741 1.00 68.88 148 THR A C 1
ATOM 1188 O O . THR A 1 148 ? 9.357 15.882 0.340 1.00 68.88 148 THR A O 1
ATOM 1191 N N . ALA A 1 149 ? 9.338 17.686 -1.005 1.00 55.12 149 ALA A N 1
ATOM 1192 C CA . ALA A 1 149 ? 9.931 18.593 -0.015 1.00 55.12 149 ALA A CA 1
ATOM 1193 C C . ALA A 1 149 ? 9.013 18.797 1.209 1.00 55.12 149 ALA A C 1
ATOM 1195 O O . ALA A 1 149 ? 9.496 18.930 2.331 1.00 55.12 149 ALA A O 1
ATOM 1196 N N . ASP A 1 150 ? 7.694 18.710 1.009 1.00 57.84 150 ASP A N 1
ATOM 1197 C CA . ASP A 1 150 ? 6.668 18.947 2.030 1.00 57.84 150 ASP A CA 1
ATOM 1198 C C . ASP A 1 150 ? 6.269 17.674 2.788 1.00 57.84 150 ASP A C 1
ATOM 1200 O O . ASP A 1 150 ? 5.087 17.334 2.908 1.00 57.84 150 ASP A O 1
ATOM 1204 N N . LYS A 1 151 ? 7.245 16.919 3.299 1.00 61.78 151 LYS A N 1
ATOM 1205 C CA . LYS A 1 151 ? 6.921 15.824 4.221 1.00 61.78 151 LYS A CA 1
ATOM 1206 C C . LYS A 1 151 ? 6.362 16.410 5.513 1.00 61.78 151 LYS A C 1
ATOM 1208 O O . LYS A 1 151 ? 7.100 16.944 6.337 1.00 61.78 151 LYS A O 1
ATOM 1213 N N . VAL A 1 152 ? 5.053 16.277 5.705 1.00 65.62 152 VAL A N 1
ATOM 1214 C CA . VAL A 1 152 ? 4.438 16.509 7.011 1.00 65.62 152 VAL A CA 1
ATOM 1215 C C . VAL A 1 152 ? 4.835 15.347 7.911 1.00 65.62 152 VAL A C 1
ATOM 1217 O O . VAL A 1 152 ? 4.285 14.253 7.799 1.00 65.62 152 VAL A O 1
ATOM 1220 N N . ASP A 1 153 ? 5.804 15.580 8.792 1.00 71.81 153 ASP A N 1
ATOM 1221 C CA . ASP A 1 153 ? 6.118 14.624 9.845 1.00 71.81 153 ASP A CA 1
ATOM 1222 C C . ASP A 1 153 ? 4.986 14.629 10.878 1.00 71.81 153 ASP A C 1
ATOM 1224 O O . ASP A 1 153 ? 4.791 15.584 11.639 1.00 71.81 153 ASP A O 1
ATOM 1228 N N . ILE A 1 154 ? 4.177 13.572 10.834 1.00 75.38 154 ILE A N 1
ATOM 1229 C CA . ILE A 1 154 ? 3.091 13.345 11.787 1.00 75.38 154 ILE A CA 1
ATOM 1230 C C . ILE A 1 154 ? 3.554 12.537 12.997 1.00 75.38 154 ILE A C 1
ATOM 1232 O O . ILE A 1 154 ? 2.788 12.412 13.953 1.00 75.38 154 ILE A O 1
ATOM 1236 N N . SER A 1 155 ? 4.765 11.978 12.970 1.00 76.19 155 SER A N 1
ATOM 1237 C CA . SER A 1 155 ? 5.302 11.264 14.117 1.00 76.19 155 SER A CA 1
ATOM 1238 C C . SER A 1 155 ? 5.643 12.259 15.225 1.00 76.19 155 SER A C 1
ATOM 1240 O O . SER A 1 155 ? 6.003 13.416 14.989 1.00 76.19 155 SER A O 1
ATOM 1242 N N . LYS A 1 156 ? 5.442 11.833 16.470 1.00 72.81 156 LYS A N 1
ATOM 1243 C CA . LYS A 1 156 ? 5.827 12.604 17.650 1.00 72.81 156 LYS A CA 1
ATOM 1244 C C . LYS A 1 156 ? 6.658 11.728 18.580 1.00 72.81 156 LYS A C 1
ATOM 1246 O O . LYS A 1 156 ? 6.381 10.525 18.642 1.00 72.81 156 LYS A O 1
ATOM 1251 N N . PRO A 1 157 ? 7.621 12.311 19.315 1.00 70.62 157 PRO A N 1
ATOM 1252 C CA . PRO A 1 157 ? 8.209 11.653 20.474 1.00 70.62 157 PRO A CA 1
ATOM 1253 C C . PRO A 1 157 ? 7.104 11.187 21.426 1.00 70.62 157 PRO A C 1
ATOM 1255 O O . PRO A 1 157 ? 6.044 11.806 21.489 1.00 70.62 157 PRO A O 1
ATOM 1258 N N . LEU A 1 158 ? 7.330 10.102 22.165 1.00 67.25 158 LEU A N 1
ATOM 1259 C CA . LEU A 1 158 ? 6.362 9.582 23.136 1.00 67.25 158 LEU A CA 1
ATOM 1260 C C . LEU A 1 158 ? 6.428 10.353 24.464 1.00 67.25 158 LEU A C 1
ATOM 1262 O O . LEU A 1 158 ? 6.715 9.782 25.512 1.00 67.25 158 LEU A O 1
ATOM 1266 N N . ASP A 1 159 ? 6.173 11.656 24.414 1.00 71.25 159 ASP A N 1
ATOM 1267 C CA . ASP A 1 159 ? 6.103 12.528 25.583 1.00 71.25 159 ASP A CA 1
ATOM 1268 C C . ASP A 1 159 ? 4.831 13.393 25.569 1.00 71.25 159 ASP A C 1
ATOM 1270 O O . ASP A 1 159 ? 3.937 13.240 24.734 1.00 71.25 159 ASP A O 1
ATOM 1274 N N . GLN A 1 160 ? 4.710 14.303 26.534 1.00 70.75 160 GLN A N 1
ATOM 1275 C CA . GLN A 1 160 ? 3.511 15.123 26.688 1.00 70.75 160 GLN A CA 1
ATOM 1276 C C . GLN A 1 160 ? 3.310 16.127 25.535 1.00 70.75 160 GLN A C 1
ATOM 1278 O O . GLN A 1 160 ? 2.181 16.578 25.318 1.00 70.75 160 GLN A O 1
ATOM 1283 N N . GLU A 1 161 ? 4.349 16.432 24.747 1.00 76.62 161 GLU A N 1
ATOM 1284 C CA . GLU A 1 161 ? 4.216 17.236 23.528 1.00 76.62 161 GLU A CA 1
ATOM 1285 C C . GLU A 1 161 ? 3.451 16.477 22.435 1.00 76.62 161 GLU A C 1
ATOM 1287 O O . GLU A 1 161 ? 2.783 17.100 21.604 1.00 76.62 161 GLU A O 1
ATOM 1292 N N . ALA A 1 162 ? 3.443 15.137 22.478 1.00 78.94 162 ALA A N 1
ATOM 1293 C CA . ALA A 1 162 ? 2.671 14.296 21.563 1.00 78.94 162 ALA A CA 1
ATOM 1294 C C . ALA A 1 162 ? 1.166 14.578 21.608 1.00 78.94 162 ALA A C 1
ATOM 1296 O O . ALA A 1 162 ? 0.472 14.328 20.624 1.00 78.94 162 ALA A O 1
ATOM 1297 N N . LEU A 1 163 ? 0.652 15.109 22.725 1.00 87.12 163 LEU A N 1
ATOM 1298 C CA . LEU A 1 163 ? -0.756 15.492 22.860 1.00 87.12 163 LEU A CA 1
ATOM 1299 C C . LEU A 1 163 ? -1.140 16.635 21.907 1.00 87.12 163 LEU A C 1
ATOM 1301 O O . LEU A 1 163 ? -2.312 16.771 21.554 1.00 87.12 163 LEU A O 1
ATOM 1305 N N . GLN A 1 164 ? -0.164 17.446 21.489 1.00 90.38 164 GLN A N 1
ATOM 1306 C CA . GLN A 1 164 ? -0.338 18.613 20.626 1.00 90.38 164 GLN A CA 1
ATOM 1307 C C . GLN A 1 164 ? 0.043 18.287 19.170 1.00 90.38 164 GLN A C 1
ATOM 1309 O O . GLN A 1 164 ? 1.032 18.776 18.622 1.00 90.38 164 GLN A O 1
ATOM 1314 N N . ASP A 1 165 ? -0.762 17.456 18.512 1.00 90.94 165 ASP A N 1
ATOM 1315 C CA . ASP A 1 165 ? -0.486 16.889 17.187 1.00 90.94 165 ASP A CA 1
ATOM 1316 C C . ASP A 1 165 ? -1.249 17.572 16.033 1.00 90.94 165 ASP A C 1
ATOM 1318 O O . ASP A 1 165 ? -1.786 16.928 15.133 1.00 90.94 165 ASP A O 1
ATOM 1322 N N . GLU A 1 166 ? -1.235 18.906 15.993 1.00 91.69 166 GLU A N 1
ATOM 1323 C CA . GLU A 1 166 ? -1.920 19.713 14.961 1.00 91.69 166 GLU A CA 1
ATOM 1324 C C . GLU A 1 166 ? -1.495 19.366 13.518 1.00 91.69 166 GLU A C 1
ATOM 1326 O O . GLU A 1 166 ? -2.269 19.505 12.568 1.00 91.69 166 GLU A O 1
ATOM 1331 N N . ALA A 1 167 ? -0.258 18.891 13.329 1.00 90.25 167 ALA A N 1
ATOM 1332 C CA . ALA A 1 167 ? 0.213 18.384 12.039 1.00 90.25 167 ALA A CA 1
ATOM 1333 C C . ALA A 1 167 ? -0.600 17.165 11.566 1.00 90.25 167 ALA A C 1
ATOM 1335 O O . ALA A 1 167 ? -0.985 17.119 10.399 1.00 90.25 167 ALA A O 1
ATOM 1336 N N . ARG A 1 168 ? -0.946 16.241 12.476 1.00 92.38 168 ARG A N 1
ATOM 1337 C CA . ARG A 1 168 ? -1.803 15.081 12.191 1.00 92.38 168 ARG A CA 1
ATOM 1338 C C . ARG A 1 168 ? -3.222 15.519 11.834 1.00 92.38 168 ARG A C 1
ATOM 1340 O O . ARG A 1 168 ? -3.786 15.002 10.876 1.00 92.38 168 ARG A O 1
ATOM 1347 N N . ILE A 1 169 ? -3.773 16.516 12.532 1.00 93.88 169 ILE A N 1
ATOM 1348 C CA . ILE A 1 169 ? -5.091 17.081 12.194 1.00 93.88 169 ILE A CA 1
ATOM 1349 C C . ILE A 1 169 ? -5.096 17.639 10.767 1.00 93.88 169 ILE A C 1
ATOM 1351 O O . ILE A 1 169 ? -6.009 17.339 9.999 1.00 93.88 169 ILE A O 1
ATOM 1355 N N . ARG A 1 170 ? -4.090 18.445 10.396 1.00 93.12 170 ARG A N 1
ATOM 1356 C CA . ARG A 1 170 ? -3.971 18.991 9.031 1.00 93.12 170 ARG A CA 1
ATOM 1357 C C . ARG A 1 170 ? -3.851 17.876 7.996 1.00 93.12 170 ARG A C 1
ATOM 1359 O O . ARG A 1 170 ? -4.637 17.838 7.058 1.00 93.12 170 ARG A O 1
ATOM 1366 N N . TYR A 1 171 ? -2.963 16.918 8.246 1.00 92.12 171 TYR A N 1
ATOM 1367 C CA . TYR A 1 171 ? -2.772 15.749 7.396 1.00 92.12 171 TYR A CA 1
ATOM 1368 C C . TYR A 1 171 ? -4.081 14.970 7.168 1.00 92.12 171 TYR A C 1
ATOM 1370 O O . TYR A 1 171 ? -4.448 14.700 6.025 1.00 92.12 171 TYR A O 1
ATOM 1378 N N . MET A 1 172 ? -4.830 14.658 8.232 1.00 94.56 172 MET A N 1
ATOM 1379 C CA . MET A 1 172 ? -6.114 13.947 8.142 1.00 94.56 172 MET A CA 1
ATOM 1380 C C . MET A 1 172 ? -7.171 14.760 7.385 1.00 94.56 172 MET A C 1
ATOM 1382 O O . MET A 1 172 ? -7.891 14.204 6.556 1.00 94.56 172 MET A O 1
ATOM 1386 N N . LYS A 1 173 ? -7.260 16.074 7.637 1.00 94.44 173 LYS A N 1
ATOM 1387 C CA . LYS A 1 173 ? -8.181 16.976 6.925 1.00 94.44 173 LYS A CA 1
ATOM 1388 C C . LYS A 1 173 ? -7.914 16.993 5.425 1.00 94.44 173 LYS A C 1
ATOM 1390 O O . LYS A 1 173 ? -8.862 16.873 4.653 1.00 94.44 173 LYS A O 1
ATOM 1395 N N . ASP A 1 174 ? -6.652 17.110 5.026 1.00 93.50 174 ASP A N 1
ATOM 1396 C CA . ASP A 1 174 ? -6.274 17.163 3.615 1.00 93.50 174 ASP A CA 1
ATOM 1397 C C . ASP A 1 174 ? -6.585 15.831 2.917 1.00 93.50 174 ASP A C 1
ATOM 1399 O O . ASP A 1 174 ? -7.197 15.822 1.848 1.00 93.50 174 ASP A O 1
ATOM 1403 N N . HIS A 1 175 ? -6.282 14.696 3.558 1.00 94.38 175 HIS A N 1
ATOM 1404 C CA . HIS A 1 175 ? -6.630 13.373 3.026 1.00 94.38 175 HIS A CA 1
ATOM 1405 C C . HIS A 1 175 ? -8.141 13.193 2.870 1.00 94.38 175 HIS A C 1
ATOM 1407 O O . HIS A 1 175 ? -8.600 12.776 1.809 1.00 94.38 175 HIS A O 1
ATOM 1413 N N . LEU A 1 176 ? -8.933 13.551 3.883 1.00 95.75 176 LEU A N 1
ATOM 1414 C CA . LEU A 1 176 ? -10.395 13.479 3.812 1.00 95.75 176 LEU A CA 1
ATOM 1415 C C . LEU A 1 176 ? -10.970 14.416 2.741 1.00 95.75 176 LEU A C 1
ATOM 1417 O O . LEU A 1 176 ? -11.939 14.056 2.071 1.00 95.75 176 LEU A O 1
ATOM 1421 N N . TYR A 1 177 ? -10.373 15.593 2.541 1.00 95.50 177 TYR A N 1
ATOM 1422 C CA . TYR A 1 177 ? -10.762 16.512 1.474 1.00 95.50 177 TYR A CA 1
ATOM 1423 C C . TYR A 1 177 ? -10.540 15.898 0.086 1.00 95.50 177 TYR A C 1
ATOM 1425 O O . TYR A 1 177 ? -11.466 15.885 -0.730 1.00 95.50 177 TYR A O 1
ATOM 1433 N N . TYR A 1 178 ? -9.348 15.355 -0.180 1.00 95.62 178 TYR A N 1
ATOM 1434 C CA . TYR A 1 178 ? -9.053 14.716 -1.466 1.00 95.62 178 TYR A CA 1
ATOM 1435 C C . TYR A 1 178 ? -9.832 13.416 -1.665 1.00 95.62 178 TYR A C 1
ATOM 1437 O O . TYR A 1 178 ? -10.259 13.142 -2.784 1.00 95.62 178 TYR A O 1
ATOM 1445 N N . LEU A 1 179 ? -10.116 12.671 -0.596 1.00 95.69 179 LEU A N 1
ATOM 1446 C CA . LEU A 1 179 ? -10.998 11.508 -0.651 1.00 95.69 179 LEU A CA 1
ATOM 1447 C C . LEU A 1 179 ? -12.421 11.911 -1.052 1.00 95.69 179 LEU A C 1
ATOM 1449 O O . LEU A 1 179 ? -13.010 11.312 -1.947 1.00 95.69 179 LEU A O 1
ATOM 1453 N N . ALA A 1 180 ? -12.957 12.977 -0.449 1.00 95.06 180 ALA A N 1
ATOM 1454 C CA . ALA A 1 180 ? -14.259 13.519 -0.822 1.00 95.06 180 ALA A CA 1
ATOM 1455 C C . ALA A 1 180 ? -14.275 14.030 -2.270 1.00 95.06 180 ALA A C 1
ATOM 1457 O O . ALA A 1 180 ? -15.277 13.861 -2.961 1.00 95.06 180 ALA A O 1
ATOM 1458 N N . LYS A 1 181 ? -13.178 14.635 -2.744 1.00 97.00 181 LYS A N 1
ATOM 1459 C CA . LYS A 1 181 ? -13.029 15.016 -4.154 1.00 97.00 181 LYS A CA 1
ATOM 1460 C C . LYS A 1 181 ? -13.057 13.784 -5.063 1.00 97.00 181 LYS A C 1
ATOM 1462 O O . LYS A 1 181 ? -13.870 13.755 -5.974 1.00 97.00 181 LYS A O 1
ATOM 1467 N N . ALA A 1 182 ? -12.266 12.754 -4.769 1.00 96.25 182 ALA A N 1
ATOM 1468 C CA . ALA A 1 182 ? -12.241 11.519 -5.550 1.00 96.25 182 ALA A CA 1
ATOM 1469 C C . ALA A 1 182 ? -13.628 10.858 -5.628 1.00 96.25 182 ALA A C 1
ATOM 1471 O O . ALA A 1 182 ? -14.045 10.440 -6.703 1.00 96.25 182 ALA A O 1
ATOM 1472 N N . ILE A 1 183 ? -14.378 10.826 -4.518 1.00 96.44 183 ILE A N 1
ATOM 1473 C CA . ILE A 1 183 ? -15.763 10.325 -4.495 1.00 96.44 183 ILE A CA 1
ATOM 1474 C C . ILE A 1 183 ? -16.668 11.146 -5.423 1.00 96.44 183 ILE A C 1
ATOM 1476 O O . ILE A 1 183 ? -17.444 10.573 -6.184 1.00 96.44 183 ILE A O 1
ATOM 1480 N N . ARG A 1 184 ? -16.569 12.484 -5.395 1.00 97.12 184 ARG A N 1
ATOM 1481 C CA . ARG A 1 184 ? -17.337 13.363 -6.301 1.00 97.12 184 ARG A CA 1
ATOM 1482 C C . ARG A 1 184 ? -16.955 13.169 -7.767 1.00 97.12 184 ARG A C 1
ATOM 1484 O O . ARG A 1 184 ? -17.824 13.286 -8.623 1.00 97.12 184 ARG A O 1
ATOM 1491 N N . ASP A 1 185 ? -15.694 12.838 -8.026 1.00 97.44 185 ASP A N 1
ATOM 1492 C CA . ASP A 1 185 ? -15.167 12.540 -9.360 1.00 97.44 185 ASP A CA 1
ATOM 1493 C C . ASP A 1 185 ? -15.500 11.095 -9.813 1.00 97.44 185 ASP A C 1
ATOM 1495 O O . ASP A 1 185 ? -15.134 10.690 -10.914 1.00 97.44 185 ASP A O 1
ATOM 1499 N N . GLY A 1 186 ? -16.231 10.320 -8.997 1.00 97.06 186 GLY A N 1
ATOM 1500 C CA . GLY A 1 186 ? -16.778 9.005 -9.351 1.00 97.06 186 GLY A CA 1
ATOM 1501 C C . GLY A 1 186 ? -16.066 7.802 -8.725 1.00 97.06 186 GLY A C 1
ATOM 1502 O O . GLY A 1 186 ? -16.454 6.664 -8.993 1.00 97.06 186 GLY A O 1
ATOM 1503 N N . ALA A 1 187 ? -15.050 8.009 -7.882 1.00 96.69 187 ALA A N 1
ATOM 1504 C CA . ALA A 1 187 ? -14.370 6.913 -7.197 1.00 96.69 187 ALA A CA 1
ATOM 1505 C C . ALA A 1 187 ? -15.298 6.213 -6.186 1.00 96.69 187 ALA A C 1
ATOM 1507 O O . ALA A 1 187 ? -15.929 6.844 -5.336 1.00 96.69 187 ALA A O 1
ATOM 1508 N N . ASN A 1 188 ? -15.335 4.881 -6.235 1.00 96.38 188 ASN A N 1
ATOM 1509 C CA . ASN A 1 188 ? -16.179 4.054 -5.373 1.00 96.38 188 ASN A CA 1
ATOM 1510 C C . ASN A 1 188 ? -15.521 3.789 -4.004 1.00 96.38 188 ASN A C 1
ATOM 1512 O O . ASN A 1 188 ? -15.055 2.682 -3.729 1.00 96.38 188 ASN A O 1
ATOM 1516 N N . VAL A 1 189 ? -15.457 4.809 -3.146 1.00 96.00 189 VAL A N 1
ATOM 1517 C CA . VAL A 1 189 ? -14.846 4.722 -1.807 1.00 96.00 189 VAL A CA 1
ATOM 1518 C C . VAL A 1 189 ? -15.917 4.518 -0.734 1.00 96.00 189 VAL A C 1
ATOM 1520 O O . VAL A 1 189 ? -16.890 5.263 -0.669 1.00 96.00 189 VAL A O 1
ATOM 1523 N N . HIS A 1 190 ? -15.708 3.533 0.146 1.00 93.88 190 HIS A N 1
ATOM 1524 C CA . HIS A 1 190 ? -16.684 3.139 1.178 1.00 93.88 190 HIS A CA 1
ATOM 1525 C C . HIS A 1 190 ? -16.280 3.524 2.604 1.00 93.88 190 HIS A C 1
ATOM 1527 O O . HIS A 1 190 ? -17.100 3.436 3.514 1.00 93.88 190 HIS A O 1
ATOM 1533 N N . GLY A 1 191 ? -15.033 3.941 2.830 1.00 93.12 191 GLY A N 1
ATOM 1534 C CA . GLY A 1 191 ? -14.569 4.274 4.170 1.00 93.12 191 GLY A CA 1
ATOM 1535 C C . GLY A 1 191 ? -13.168 4.868 4.212 1.00 93.12 191 GLY A C 1
ATOM 1536 O O . GLY A 1 191 ? -12.430 4.846 3.230 1.00 93.12 191 GLY A O 1
ATOM 1537 N N . TYR A 1 192 ? -12.827 5.390 5.387 1.00 95.69 192 TYR A N 1
ATOM 1538 C CA . TYR A 1 192 ? -11.516 5.920 5.740 1.00 95.69 192 TYR A CA 1
ATOM 1539 C C . TYR A 1 192 ? -11.166 5.434 7.146 1.00 95.69 192 TYR A C 1
ATOM 1541 O O . TYR A 1 192 ? -11.984 5.551 8.061 1.00 95.69 192 TYR A O 1
ATOM 1549 N N . MET A 1 193 ? -9.967 4.881 7.313 1.00 95.62 193 MET A N 1
ATOM 1550 C CA . MET A 1 193 ? -9.465 4.386 8.593 1.00 95.62 193 MET A CA 1
ATOM 1551 C C . MET A 1 193 ? -8.153 5.093 8.915 1.00 95.62 193 MET A C 1
ATOM 1553 O O . MET A 1 193 ? -7.256 5.157 8.080 1.00 95.62 193 MET A O 1
ATOM 1557 N N . VAL A 1 194 ? -8.052 5.636 10.125 1.00 95.06 194 VAL A N 1
ATOM 1558 C CA . VAL A 1 194 ? -6.857 6.354 10.572 1.00 95.06 194 VAL A CA 1
ATOM 1559 C C . VAL A 1 194 ? -5.842 5.354 11.111 1.00 95.06 194 VAL A C 1
ATOM 1561 O O . VAL A 1 194 ? -6.127 4.648 12.081 1.00 95.06 194 VAL A O 1
ATOM 1564 N N . TRP A 1 195 ? -4.645 5.341 10.524 1.00 94.06 195 TRP A N 1
ATOM 1565 C CA . TRP A 1 195 ? -3.466 4.818 11.205 1.00 94.06 195 TRP A CA 1
ATOM 1566 C C . TRP A 1 195 ? -2.886 5.914 12.121 1.00 94.06 195 TRP A C 1
ATOM 1568 O O . TRP A 1 195 ? -2.522 6.984 11.637 1.00 94.06 195 TRP A O 1
ATOM 1578 N N . SER A 1 196 ? -2.816 5.731 13.437 1.00 94.06 196 SER A N 1
ATOM 1579 C CA . SER A 1 196 ? -3.277 4.570 14.214 1.00 94.06 196 SER A CA 1
ATOM 1580 C C . SER A 1 196 ? -4.216 4.968 15.348 1.00 94.06 196 SER A C 1
ATOM 1582 O O . SER A 1 196 ? -4.315 6.131 15.739 1.00 94.06 196 SER A O 1
ATOM 1584 N N . LEU A 1 197 ? -4.950 3.989 15.886 1.00 95.75 197 LEU A N 1
ATOM 1585 C CA . LEU A 1 197 ? -5.845 4.213 17.024 1.00 95.75 197 LEU A CA 1
ATOM 1586 C C . LEU A 1 197 ? -5.070 4.706 18.256 1.00 95.75 197 LEU A C 1
ATOM 1588 O O . LEU A 1 197 ? -5.530 5.604 18.958 1.00 95.75 197 LEU A O 1
ATOM 1592 N N . MET A 1 198 ? -3.898 4.129 18.512 1.00 94.31 198 MET A N 1
ATOM 1593 C CA . MET A 1 198 ? -3.029 4.443 19.644 1.00 94.31 198 MET A CA 1
ATOM 1594 C C . MET A 1 198 ? -1.565 4.230 19.266 1.00 94.31 198 MET A C 1
ATOM 1596 O O . MET A 1 198 ? -1.272 3.475 18.336 1.00 94.31 198 MET A O 1
ATOM 1600 N N . ASP A 1 199 ? -0.662 4.892 19.989 1.00 92.25 199 ASP A N 1
ATOM 1601 C CA . ASP A 1 199 ? 0.775 4.682 19.820 1.00 92.25 199 ASP A CA 1
ATOM 1602 C C . ASP A 1 199 ? 1.116 3.196 20.008 1.00 92.25 199 ASP A C 1
ATOM 1604 O O . ASP A 1 199 ? 0.564 2.513 20.876 1.00 92.25 199 ASP A O 1
ATOM 1608 N N . ASN A 1 200 ? 1.974 2.686 19.130 1.00 91.50 200 ASN A N 1
ATOM 1609 C CA . ASN A 1 200 ? 2.311 1.272 19.015 1.00 91.50 200 ASN A CA 1
ATOM 1610 C C . ASN A 1 200 ? 3.786 1.123 18.584 1.00 91.50 200 ASN A C 1
ATOM 1612 O O . ASN A 1 200 ? 4.514 2.113 18.538 1.00 91.50 200 ASN A O 1
ATOM 1616 N N . VAL A 1 201 ? 4.242 -0.109 18.340 1.00 90.38 201 VAL A N 1
ATOM 1617 C CA . VAL A 1 201 ? 5.617 -0.381 17.891 1.00 90.38 201 VAL A CA 1
ATOM 1618 C C . VAL A 1 201 ? 5.713 -0.178 16.383 1.00 90.38 201 VAL A C 1
ATOM 1620 O O . VAL A 1 201 ? 5.175 -0.974 15.618 1.00 90.38 201 VAL A O 1
ATOM 1623 N N . GLU A 1 202 ? 6.466 0.830 15.955 1.00 89.31 202 GLU A N 1
ATOM 1624 C CA . GLU A 1 202 ? 6.597 1.204 14.543 1.00 89.31 202 GLU A CA 1
ATOM 1625 C C . GLU A 1 202 ? 7.798 0.517 13.884 1.00 89.31 202 GLU A C 1
ATOM 1627 O O . GLU A 1 202 ? 8.765 1.159 13.463 1.00 89.31 202 GLU A O 1
ATOM 1632 N N . MET A 1 203 ? 7.734 -0.815 13.812 1.00 89.69 203 MET A N 1
ATOM 1633 C CA . MET A 1 203 ? 8.732 -1.658 13.141 1.00 89.69 203 MET A CA 1
ATOM 1634 C C . MET A 1 203 ? 10.169 -1.293 13.572 1.00 89.69 203 MET A C 1
ATOM 1636 O O . MET A 1 203 ? 10.468 -1.257 14.767 1.00 89.69 203 MET A O 1
ATOM 1640 N N . ASP A 1 204 ? 11.045 -0.974 12.615 1.00 85.31 204 ASP A N 1
ATOM 1641 C CA . ASP A 1 204 ? 12.451 -0.614 12.833 1.00 85.31 204 ASP A CA 1
ATOM 1642 C C . ASP A 1 204 ? 12.642 0.641 13.704 1.00 85.31 204 ASP A C 1
ATOM 1644 O O . ASP A 1 204 ? 13.706 0.831 14.290 1.00 85.31 204 ASP A O 1
ATOM 1648 N N . SER A 1 205 ? 11.616 1.494 13.822 1.00 81.75 205 SER A N 1
ATOM 1649 C CA . SER A 1 205 ? 11.647 2.691 14.676 1.00 81.75 205 SER A CA 1
ATOM 1650 C C . SER A 1 205 ? 11.288 2.392 16.135 1.00 81.75 205 SER A C 1
ATOM 1652 O O . SER A 1 205 ? 11.423 3.264 17.000 1.00 81.75 205 SER A O 1
ATOM 1654 N N . GLY A 1 206 ? 10.834 1.175 16.448 1.00 86.06 206 GLY A N 1
ATOM 1655 C CA . GLY A 1 206 ? 10.463 0.781 17.804 1.00 86.06 206 GLY A CA 1
ATOM 1656 C C . GLY A 1 206 ? 9.434 1.736 18.424 1.00 86.06 206 GLY A C 1
ATOM 1657 O O . GLY A 1 206 ? 8.409 2.036 17.821 1.00 86.06 206 GLY A O 1
ATOM 1658 N N . TYR A 1 207 ? 9.729 2.246 19.623 1.00 82.94 207 TYR A N 1
ATOM 1659 C CA . TYR A 1 207 ? 8.887 3.200 20.364 1.00 82.94 207 TYR A CA 1
ATOM 1660 C C . TYR A 1 207 ? 9.333 4.664 20.196 1.00 82.94 207 TYR A C 1
ATOM 1662 O O . TYR A 1 207 ? 9.108 5.492 21.074 1.00 82.94 207 TYR A O 1
ATOM 1670 N N . THR A 1 208 ? 10.022 5.002 19.105 1.00 80.88 208 THR A N 1
ATOM 1671 C CA . THR A 1 208 ? 10.510 6.380 18.888 1.00 80.88 208 THR A CA 1
ATOM 1672 C C . THR A 1 208 ? 9.554 7.249 18.070 1.00 80.88 208 THR A C 1
ATOM 1674 O O . THR A 1 208 ? 9.683 8.471 18.095 1.00 80.88 208 THR A O 1
ATOM 1677 N N . ALA A 1 209 ? 8.564 6.645 17.404 1.00 80.31 209 ALA A N 1
ATOM 1678 C CA . ALA A 1 209 ? 7.598 7.336 16.556 1.00 80.31 209 ALA A CA 1
ATOM 1679 C C . ALA A 1 209 ? 6.153 7.041 16.997 1.00 80.31 209 ALA A C 1
ATOM 1681 O O . ALA A 1 209 ? 5.654 5.933 16.841 1.00 80.31 209 ALA A O 1
ATOM 1682 N N . GLY A 1 210 ? 5.453 8.037 17.544 1.00 84.94 210 GLY A N 1
ATOM 1683 C CA . GLY A 1 210 ? 4.043 7.908 17.924 1.00 84.94 210 GLY A CA 1
ATOM 1684 C C . GLY A 1 210 ? 3.080 8.306 16.803 1.00 84.94 210 GLY A C 1
ATOM 1685 O O . GLY A 1 210 ? 2.878 9.506 16.571 1.00 84.94 210 GLY A O 1
ATOM 1686 N N . PHE A 1 211 ? 2.447 7.329 16.137 1.00 90.44 211 PHE A N 1
ATOM 1687 C CA . PHE A 1 211 ? 1.436 7.555 15.085 1.00 90.44 211 PHE A CA 1
ATOM 1688 C C . PHE A 1 211 ? -0.015 7.593 15.578 1.00 90.44 211 PHE A C 1
ATOM 1690 O O . PHE A 1 211 ? -0.907 8.000 14.829 1.00 90.44 211 PHE A O 1
ATOM 1697 N N . GLY A 1 212 ? -0.256 7.207 16.829 1.00 93.50 212 GLY A N 1
ATOM 1698 C CA . GLY A 1 212 ? -1.595 7.069 17.373 1.00 93.50 212 GLY A CA 1
ATOM 1699 C C . GLY A 1 212 ? -2.310 8.398 17.507 1.00 93.50 212 GLY A C 1
ATOM 1700 O O . GLY A 1 212 ? -1.681 9.395 17.851 1.00 93.50 212 GLY A O 1
ATOM 1701 N N . VAL A 1 213 ? -3.632 8.401 17.345 1.00 95.81 213 VAL A N 1
ATOM 1702 C CA . VAL A 1 213 ? -4.490 9.503 17.820 1.00 95.81 213 VAL A CA 1
ATOM 1703 C C . VAL A 1 213 ? -4.649 9.483 19.349 1.00 95.81 213 VAL A C 1
ATOM 1705 O O . VAL A 1 213 ? -5.033 10.483 19.949 1.00 95.81 213 VAL A O 1
ATOM 1708 N N . HIS A 1 214 ? -4.292 8.372 20.003 1.00 94.94 214 HIS A N 1
ATOM 1709 C CA . HIS A 1 214 ? -4.126 8.285 21.456 1.00 94.94 214 HIS A CA 1
ATOM 1710 C C . HIS A 1 214 ? -2.658 8.077 21.821 1.00 94.94 214 HIS A C 1
ATOM 1712 O O . HIS A 1 214 ? -1.998 7.180 21.295 1.00 94.94 214 HIS A O 1
ATOM 1718 N N . TYR A 1 215 ? -2.176 8.884 22.762 1.00 93.50 215 TYR A N 1
ATOM 1719 C CA . TYR A 1 215 ? -0.897 8.677 23.425 1.00 93.50 215 TYR A CA 1
ATOM 1720 C C . TYR A 1 215 ? -0.981 7.479 24.373 1.00 93.50 215 TYR A C 1
ATOM 1722 O O . TYR A 1 215 ? -2.005 7.294 25.038 1.00 93.50 215 TYR A O 1
ATOM 1730 N N . VAL A 1 216 ? 0.085 6.678 24.435 1.00 92.38 216 VAL A N 1
ATOM 1731 C CA . VAL A 1 216 ? 0.221 5.561 25.382 1.00 92.38 216 VAL A CA 1
ATOM 1732 C C . VAL A 1 216 ? 1.319 5.882 26.391 1.00 92.38 216 VAL A C 1
ATOM 1734 O O . VAL A 1 216 ? 2.502 5.917 26.053 1.00 92.38 216 VAL A O 1
ATOM 1737 N N . ASP A 1 217 ? 0.924 6.081 27.647 1.00 90.44 217 ASP A N 1
ATOM 1738 C CA . ASP A 1 217 ? 1.838 6.397 28.742 1.00 90.44 217 ASP A CA 1
ATOM 1739 C C . ASP A 1 217 ? 2.516 5.134 29.286 1.00 90.44 217 ASP A C 1
ATOM 1741 O O . ASP A 1 217 ? 1.999 4.450 30.172 1.00 90.44 217 ASP A O 1
ATOM 1745 N N . HIS A 1 218 ? 3.697 4.827 28.753 1.00 87.62 218 HIS A N 1
ATOM 1746 C CA . HIS A 1 218 ? 4.487 3.657 29.143 1.00 87.62 218 HIS A CA 1
ATOM 1747 C C . HIS A 1 218 ? 4.978 3.726 30.599 1.00 87.62 218 HIS A C 1
ATOM 1749 O O . HIS A 1 218 ? 5.320 2.696 31.176 1.00 87.62 218 HIS A O 1
ATOM 1755 N N . SER A 1 219 ? 4.993 4.917 31.208 1.00 89.38 219 SER A N 1
ATOM 1756 C CA . SER A 1 219 ? 5.395 5.111 32.606 1.00 89.38 219 SER A CA 1
ATOM 1757 C C . SER A 1 219 ? 4.241 4.933 33.599 1.00 89.38 219 SER A C 1
ATOM 1759 O O . SER A 1 219 ? 4.469 4.831 34.804 1.00 89.38 219 SER A O 1
ATOM 1761 N N . ASN A 1 220 ? 3.005 4.874 33.099 1.00 90.12 220 ASN A N 1
ATOM 1762 C CA . ASN A 1 220 ? 1.786 4.892 33.897 1.00 90.12 220 ASN A CA 1
ATOM 1763 C C . ASN A 1 220 ? 0.804 3.815 33.422 1.00 90.12 220 ASN A C 1
ATOM 1765 O O . ASN A 1 220 ? -0.268 4.121 32.898 1.00 90.12 220 ASN A O 1
ATOM 1769 N N . ASP A 1 221 ? 1.212 2.550 33.562 1.00 93.75 221 ASP A N 1
ATOM 1770 C CA . ASP A 1 221 ? 0.395 1.365 33.251 1.00 93.75 221 ASP A CA 1
ATOM 1771 C C . ASP A 1 221 ? -0.239 1.402 31.845 1.00 93.75 221 ASP A C 1
ATOM 1773 O O . ASP A 1 221 ? -1.392 1.030 31.626 1.00 93.75 221 ASP A O 1
ATOM 1777 N N . PHE A 1 222 ? 0.509 1.924 30.864 1.00 92.50 222 PHE A N 1
ATOM 1778 C CA . PHE A 1 222 ? 0.058 2.085 29.480 1.00 92.50 222 PHE A CA 1
ATOM 1779 C C . PHE A 1 222 ? -1.258 2.865 29.362 1.00 92.50 222 PHE A C 1
ATOM 1781 O O . PHE A 1 222 ? -2.089 2.573 28.496 1.00 92.50 222 PHE A O 1
ATOM 1788 N N . LYS A 1 223 ? -1.496 3.853 30.228 1.00 94.12 223 LYS A N 1
ATOM 1789 C CA . LYS A 1 223 ? -2.710 4.671 30.171 1.00 94.12 223 LYS A CA 1
ATOM 1790 C C . LYS A 1 223 ? -2.853 5.331 28.795 1.00 94.12 223 LYS A C 1
ATOM 1792 O O . LYS A 1 223 ? -1.907 5.915 28.271 1.00 94.12 223 LYS A O 1
ATOM 1797 N N . ARG A 1 224 ? -4.057 5.257 28.214 1.00 95.06 224 ARG A N 1
ATOM 1798 C CA . ARG A 1 224 ? -4.389 5.911 26.936 1.00 95.06 224 ARG A CA 1
ATOM 1799 C C . ARG A 1 224 ? -4.886 7.326 27.199 1.00 95.06 224 ARG A C 1
ATOM 1801 O O . ARG A 1 224 ? -5.816 7.517 27.982 1.00 95.06 224 ARG A O 1
ATOM 1808 N N . VAL A 1 225 ? -4.286 8.301 26.527 1.00 94.44 225 VAL A N 1
ATOM 1809 C CA . VAL A 1 225 ? -4.670 9.714 26.615 1.00 94.44 225 VAL A CA 1
ATOM 1810 C C . VAL A 1 225 ? -5.013 10.210 25.209 1.00 94.44 225 VAL A C 1
ATOM 1812 O O . VAL A 1 225 ? -4.175 10.078 24.316 1.00 94.44 225 VAL A O 1
ATOM 1815 N N . PRO A 1 226 ? -6.225 10.739 24.961 1.00 95.75 226 PRO A N 1
ATOM 1816 C CA . PRO A 1 226 ? -6.564 11.282 23.650 1.00 95.75 226 PRO A CA 1
ATOM 1817 C C . PRO A 1 226 ? -5.648 12.466 23.319 1.00 95.75 226 PRO A C 1
ATOM 1819 O O . PRO A 1 226 ? -5.446 13.353 24.149 1.00 95.75 226 PRO A O 1
ATOM 1822 N N . LYS A 1 227 ? -5.083 12.468 22.110 1.00 95.50 227 LYS A N 1
ATOM 1823 C CA . 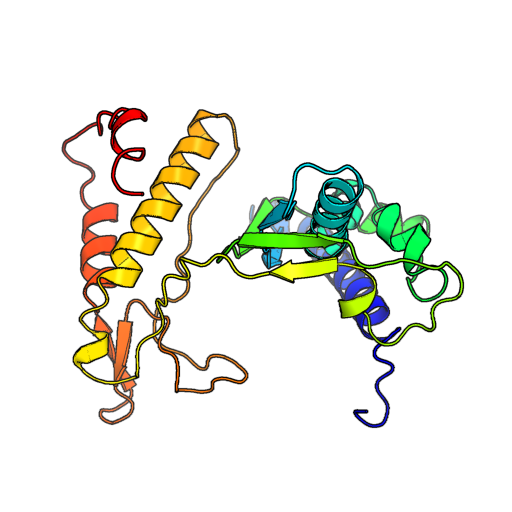LYS A 1 227 ? -4.395 13.638 21.552 1.00 95.50 227 LYS A CA 1
ATOM 1824 C C . LYS A 1 227 ? -5.434 14.584 20.948 1.00 95.50 227 LYS A C 1
ATOM 1826 O O . LYS A 1 227 ? -6.589 14.198 20.736 1.00 95.50 227 LYS A O 1
ATOM 1831 N N . LYS A 1 228 ? -5.025 15.802 20.593 1.00 95.44 228 LYS A N 1
ATOM 1832 C CA . LYS A 1 228 ? -5.909 16.756 19.907 1.00 95.44 228 LYS A CA 1
ATOM 1833 C C . LYS A 1 228 ? -6.537 16.185 18.635 1.00 95.44 228 LYS A C 1
ATOM 1835 O O . LYS A 1 228 ? -7.699 16.463 18.350 1.00 95.44 228 LYS A O 1
ATOM 1840 N N . SER A 1 229 ? -5.807 15.365 17.880 1.00 96.12 229 SER A N 1
ATOM 1841 C CA . SER A 1 229 ? -6.355 14.689 16.700 1.00 96.12 229 SER A CA 1
ATOM 1842 C C . SER A 1 229 ? -7.519 13.745 17.012 1.00 96.12 229 SER A C 1
ATOM 1844 O O . SER A 1 229 ? -8.465 13.699 16.225 1.00 96.12 229 SER A O 1
ATOM 1846 N N . ALA A 1 230 ? -7.510 13.046 18.154 1.00 97.12 230 ALA A N 1
ATOM 1847 C CA . ALA A 1 230 ? -8.631 12.206 18.579 1.00 97.12 230 ALA A CA 1
ATOM 1848 C C . ALA A 1 230 ? -9.869 13.046 18.910 1.00 97.12 230 ALA A C 1
ATOM 1850 O O . ALA A 1 230 ? -10.973 12.699 18.489 1.00 97.12 230 ALA A O 1
ATOM 1851 N N . GLU A 1 231 ? -9.687 14.162 19.622 1.00 96.50 231 GLU A N 1
ATOM 1852 C CA . GLU A 1 231 ? -10.773 15.097 19.938 1.00 96.50 231 GLU A CA 1
ATOM 1853 C C . GLU A 1 231 ? -11.370 15.691 18.659 1.00 96.50 231 GLU A C 1
ATOM 1855 O O . GLU A 1 231 ? -12.579 15.613 18.440 1.00 96.50 231 GLU A O 1
ATOM 1860 N N . TRP A 1 232 ? -10.515 16.175 17.754 1.00 96.44 232 TRP A N 1
ATOM 1861 C CA . TRP A 1 232 ? -10.949 16.696 16.462 1.00 96.44 232 TRP A CA 1
ATOM 1862 C C . TRP A 1 232 ? -11.701 15.648 15.631 1.00 96.44 232 TRP A C 1
ATOM 1864 O O . TRP A 1 232 ? -12.743 15.954 15.051 1.00 96.44 232 TRP A O 1
ATOM 1874 N N . PHE A 1 233 ? -11.188 14.416 15.552 1.00 95.56 233 PHE A N 1
ATOM 1875 C CA . PHE A 1 233 ? -11.800 13.371 14.733 1.00 95.56 233 PHE A CA 1
ATOM 1876 C C . PHE A 1 233 ? -13.147 12.917 15.308 1.00 95.56 233 PHE A C 1
ATOM 1878 O O . PHE A 1 233 ? -14.096 12.699 14.556 1.00 95.56 233 PHE A O 1
ATOM 1885 N N . LYS A 1 234 ? -13.276 12.862 16.640 1.00 95.69 234 LYS A N 1
ATOM 1886 C CA . LYS A 1 234 ? -14.560 12.658 17.323 1.00 95.69 234 LYS A CA 1
ATOM 1887 C C . LYS A 1 234 ? -15.565 13.752 16.955 1.00 95.69 234 LYS A C 1
ATOM 1889 O O . LYS A 1 234 ? -16.703 13.436 16.603 1.00 95.69 234 LYS A O 1
ATOM 1894 N N . ASP A 1 235 ? -15.167 15.019 17.018 1.00 94.94 235 ASP A N 1
ATOM 1895 C CA . ASP A 1 235 ? -16.049 16.136 16.674 1.00 94.94 235 ASP A CA 1
ATOM 1896 C C . ASP A 1 235 ? -16.443 16.090 15.192 1.00 94.94 235 ASP A C 1
ATOM 1898 O O . ASP A 1 235 ? -17.617 16.227 14.854 1.00 94.94 235 ASP A O 1
ATOM 1902 N N . PHE A 1 236 ? -15.502 15.796 14.292 1.00 93.25 236 PHE A N 1
ATOM 1903 C CA . PHE A 1 236 ? -15.778 15.598 12.867 1.00 93.25 236 PHE A CA 1
ATOM 1904 C C . PHE A 1 236 ? -16.833 14.505 12.618 1.00 93.25 236 PHE A C 1
ATOM 1906 O O . PHE A 1 236 ? -17.775 14.733 11.862 1.00 93.25 236 PHE A O 1
ATOM 1913 N N . LEU A 1 237 ? -16.728 13.351 13.284 1.00 91.62 237 LEU A N 1
ATOM 1914 C CA . LEU A 1 237 ? -17.671 12.237 13.116 1.00 91.62 237 LEU A CA 1
ATOM 1915 C C . LEU A 1 237 ? -19.053 12.508 13.729 1.00 91.62 237 LEU A C 1
ATOM 1917 O O . LEU A 1 237 ? -20.055 11.998 13.233 1.00 91.62 237 LEU A O 1
ATOM 1921 N N . THR A 1 238 ? -19.119 13.291 14.808 1.00 90.38 238 THR A N 1
ATOM 1922 C CA . THR A 1 238 ? -20.365 13.548 15.555 1.00 90.38 238 THR A CA 1
ATOM 1923 C C . THR A 1 238 ? -21.084 14.830 15.135 1.00 90.38 238 THR A C 1
ATOM 1925 O O . THR A 1 238 ? -22.270 14.991 15.419 1.00 90.38 238 THR A O 1
ATOM 1928 N N . SER A 1 239 ? -20.412 15.735 14.419 1.00 75.94 239 SER A N 1
ATOM 192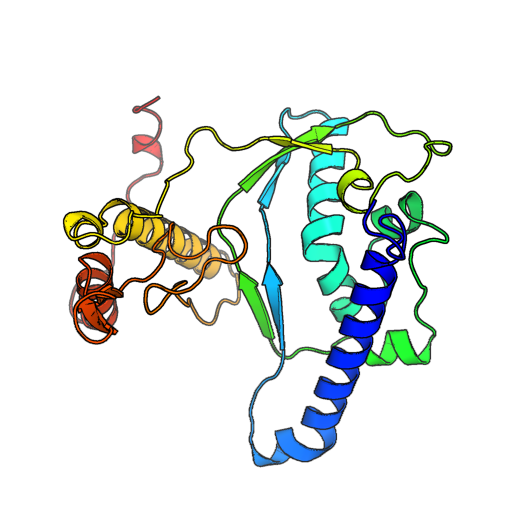9 C CA . SER A 1 239 ? -20.926 17.056 14.022 1.00 75.94 239 SER A CA 1
ATOM 1930 C C . SER A 1 239 ? -21.936 17.037 12.864 1.00 75.94 239 SER A C 1
ATOM 1932 O O . SER A 1 239 ? -22.108 18.035 12.165 1.00 75.94 239 SER A O 1
ATOM 1934 N N . SER A 1 240 ? -22.700 15.954 12.689 1.00 55.38 240 SER A N 1
ATOM 1935 C CA . SER A 1 240 ? -23.713 15.778 11.632 1.00 55.38 240 SER A CA 1
ATOM 1936 C C . SER A 1 240 ? -24.936 16.713 11.727 1.00 55.38 240 SER A C 1
ATOM 1938 O O . SER A 1 240 ? -25.980 16.442 11.138 1.00 55.38 240 SER A O 1
ATOM 1940 N N . SER A 1 241 ? -24.824 17.857 12.403 1.00 51.38 241 SER A N 1
ATOM 1941 C CA . SER A 1 241 ? -25.757 18.968 12.266 1.00 51.38 241 SER A CA 1
ATOM 1942 C C . SER A 1 241 ? -25.001 20.273 11.994 1.00 51.38 241 SER A C 1
ATOM 1944 O O . SER A 1 241 ? -24.426 20.849 12.914 1.00 51.38 241 SER A O 1
ATOM 1946 N N . ARG A 1 242 ? -25.158 20.782 10.758 1.00 51.41 242 ARG A N 1
ATOM 1947 C CA . ARG A 1 242 ? -24.872 22.150 10.255 1.00 51.41 242 ARG A CA 1
ATOM 1948 C C . ARG A 1 242 ? -23.514 22.371 9.564 1.00 51.41 242 ARG A C 1
ATOM 1950 O O . ARG A 1 242 ? -22.592 22.880 10.183 1.00 51.41 242 ARG A O 1
ATOM 1957 N N . HIS A 1 243 ? -23.486 22.143 8.248 1.00 45.62 243 HIS A N 1
ATOM 1958 C CA . HIS A 1 243 ? -22.996 23.047 7.180 1.00 45.62 243 HIS A CA 1
ATOM 1959 C C . HIS A 1 243 ? -22.444 22.232 6.007 1.00 45.62 243 HIS A C 1
ATOM 1961 O O . HIS A 1 243 ? -21.442 21.538 6.129 1.00 45.62 243 HIS A O 1
ATOM 1967 N N . THR A 1 244 ? -23.072 22.370 4.841 1.00 37.78 244 THR A N 1
ATOM 1968 C CA . THR A 1 244 ? -22.441 22.107 3.544 1.00 37.78 244 THR A CA 1
ATOM 1969 C C . THR A 1 244 ? -21.178 22.967 3.437 1.00 37.78 244 THR A C 1
ATOM 1971 O O . THR A 1 244 ? -21.306 24.195 3.435 1.00 37.78 244 THR A O 1
ATOM 1974 N N . PRO A 1 245 ? -19.965 22.390 3.350 1.00 42.66 245 PRO A N 1
ATOM 1975 C CA . PRO A 1 245 ? -18.773 23.180 3.092 1.00 42.66 245 PRO A CA 1
ATOM 1976 C C . PRO A 1 245 ? -18.863 23.695 1.656 1.00 42.66 245 PRO A C 1
ATOM 1978 O O . PRO A 1 24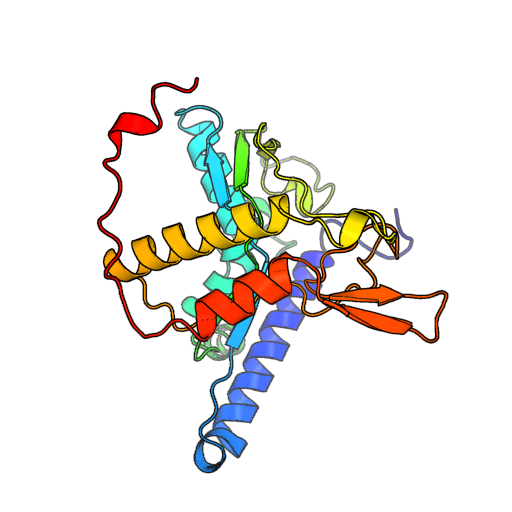5 ? -18.873 22.903 0.712 1.00 42.66 245 PRO A O 1
ATOM 1981 N N . GLN A 1 246 ? -18.945 25.013 1.485 1.00 35.91 246 GLN A N 1
ATOM 1982 C CA . GLN A 1 246 ? -18.666 25.618 0.187 1.00 35.91 246 GLN A CA 1
ATOM 1983 C C . GLN A 1 246 ? -17.179 25.378 -0.128 1.00 35.91 246 GLN A C 1
ATOM 1985 O O . GLN A 1 246 ? -16.335 25.615 0.744 1.00 35.91 246 GLN A O 1
ATOM 1990 N N . PRO A 1 247 ? -16.827 24.876 -1.323 1.00 42.16 247 PRO A N 1
ATOM 1991 C CA . PRO A 1 247 ? -15.433 24.713 -1.709 1.00 42.16 247 PRO A CA 1
ATOM 1992 C C . PRO A 1 247 ? -14.742 26.082 -1.748 1.00 42.16 247 PRO A C 1
ATOM 1994 O O . PRO A 1 247 ? -15.279 27.041 -2.302 1.00 42.16 247 PRO A O 1
ATOM 1997 N N . ARG A 1 248 ? -13.539 26.177 -1.168 1.00 43.97 248 ARG A N 1
ATOM 1998 C CA . ARG A 1 248 ? -12.668 27.337 -1.401 1.00 43.97 248 ARG A CA 1
ATOM 1999 C C . ARG A 1 248 ? -12.206 27.316 -2.868 1.00 43.97 248 ARG A C 1
ATOM 2001 O O . ARG A 1 248 ? -11.820 26.241 -3.335 1.00 43.97 248 ARG A O 1
ATOM 2008 N N . PRO A 1 249 ? -12.251 28.446 -3.596 1.00 38.59 249 PRO A N 1
ATOM 2009 C CA . PRO A 1 249 ? -11.778 28.513 -4.975 1.00 38.59 249 PRO A CA 1
ATOM 2010 C C . PRO A 1 249 ? -10.300 28.117 -5.093 1.00 38.59 249 PRO A C 1
ATOM 2012 O O . PRO A 1 249 ? -9.480 28.478 -4.253 1.00 38.59 249 PRO A O 1
ATOM 2015 N N . LEU A 1 250 ? -9.969 27.403 -6.173 1.00 40.56 250 LEU A N 1
ATOM 2016 C CA . LEU A 1 250 ? -8.630 26.894 -6.513 1.00 40.56 250 LEU A CA 1
ATOM 2017 C C . LEU A 1 250 ? -7.530 27.975 -6.593 1.00 40.56 250 LEU A C 1
ATOM 2019 O O . LEU A 1 250 ? -6.349 27.644 -6.561 1.00 40.56 250 LEU A O 1
ATOM 2023 N N . GLU A 1 251 ? -7.895 29.253 -6.683 1.00 35.69 251 GLU A N 1
ATOM 2024 C CA . GLU A 1 251 ? -6.967 30.357 -6.952 1.00 35.69 251 GLU A CA 1
ATOM 2025 C C . GLU A 1 251 ? -6.162 30.827 -5.725 1.00 35.69 251 GLU A C 1
ATOM 2027 O O . GLU A 1 251 ? -5.125 31.468 -5.889 1.00 35.69 251 GLU A O 1
ATOM 2032 N N . GLU A 1 252 ? -6.563 30.486 -4.493 1.00 36.47 252 GLU A N 1
ATOM 2033 C CA . GLU A 1 252 ? -5.857 30.960 -3.286 1.00 36.47 252 GLU A CA 1
ATOM 2034 C C . GLU A 1 252 ? -4.613 30.137 -2.902 1.00 36.47 252 GLU A C 1
ATOM 2036 O O . GLU A 1 252 ? -3.807 30.596 -2.096 1.00 36.47 252 GLU A O 1
ATOM 2041 N N . PHE A 1 253 ? -4.386 28.965 -3.506 1.00 41.28 253 PHE A N 1
ATOM 2042 C CA . PHE A 1 253 ? -3.183 28.156 -3.239 1.00 41.28 253 PHE A CA 1
ATOM 2043 C C . PHE A 1 253 ? -1.957 28.565 -4.073 1.00 41.28 253 PHE A C 1
ATOM 2045 O O . PHE A 1 253 ? -0.837 28.206 -3.725 1.00 41.28 253 PHE A O 1
ATOM 2052 N N . ALA A 1 254 ? -2.133 29.369 -5.126 1.00 29.55 254 ALA A N 1
ATOM 2053 C CA . ALA A 1 254 ? -1.043 29.794 -6.010 1.00 29.55 254 ALA A CA 1
ATOM 2054 C C . ALA A 1 254 ? -0.290 31.058 -5.536 1.00 29.55 254 ALA A C 1
ATOM 2056 O O . ALA A 1 254 ? 0.511 31.604 -6.287 1.00 29.55 254 ALA A O 1
ATOM 2057 N N . LYS A 1 255 ? -0.548 31.558 -4.317 1.00 30.14 255 LYS A N 1
ATOM 2058 C CA . LYS A 1 255 ? 0.092 32.779 -3.775 1.00 30.14 255 LYS A CA 1
ATOM 2059 C C . LYS A 1 255 ? 0.881 32.572 -2.478 1.00 30.14 255 LYS A C 1
ATOM 2061 O O . LYS A 1 255 ? 1.252 33.546 -1.831 1.00 30.14 255 LYS A O 1
ATOM 2066 N N . ALA A 1 256 ? 1.148 31.323 -2.108 1.00 33.81 256 ALA A N 1
ATOM 2067 C CA . ALA A 1 256 ? 2.055 30.978 -1.011 1.00 33.81 256 ALA A CA 1
ATOM 2068 C C . ALA A 1 256 ? 3.204 30.064 -1.480 1.00 33.81 256 ALA A C 1
ATOM 2070 O O . ALA A 1 256 ? 3.653 29.199 -0.731 1.00 33.81 256 ALA A O 1
ATOM 2071 N N . ILE A 1 257 ? 3.658 30.283 -2.720 1.00 41.31 257 ILE A N 1
ATOM 2072 C CA . ILE A 1 257 ? 4.975 29.890 -3.236 1.00 41.31 257 ILE A CA 1
ATOM 2073 C C . ILE A 1 257 ? 5.672 31.177 -3.670 1.00 41.31 257 ILE A C 1
ATOM 2075 O O . ILE A 1 257 ? 5.001 31.971 -4.373 1.00 41.31 257 ILE A O 1
#

InterPro domains:
  IPR001360 Glycoside hydrolase family 1 [PF00232] (10-136)
  IPR001360 Glycoside hydrolase family 1 [PF00232] (159-239)
  IPR001360 Glycoside hydrolase family 1 [PR00131] (109-123)
  IPR001360 Glycoside hydrolase family 1 [PR00131] (165-176)
  IPR001360 Glycoside hydrolase family 1 [PR00131] (186-203)
  IPR001360 Glycoside hydrolase family 1 [PR00131] (210-222)
  IPR001360 Glycoside hydrolase family 1 [PTHR10353] (10-242)
  IPR017853 Glycoside hydrolase superfamily [SSF51445] (8-237)

Organism: Liquidambar formosana (NCBI:txid63359)

Mean predicted aligned error: 6.96 Å